Protein AF-A0A3S2A530-F1 (afdb_monomer_lite)

Foldseek 3Di:
DEQLVVVCCVVCVVVVVVVVLVVLVVVLVVLVVVLVVLLVVLVVVVVVPNDPPPDVSVCSNVVSVVVNVVSVVVSVPDDDSVVVSVVVCVVCVVVYDDDDPCVVVLLVVLQVCLVVVADDNVVVVSDSRRSSSLVRQLVVCQVVVEADEAEDQDDDPRQFDDDPNDTPWGDPSSQVVSCVSRVHGYGYDYPVVVCVVVVD

Sequence (200 aa):
MPHQAGAEFQADGRDADSTNRAAYQKLKDELLKKRNEVEGAIGAFSRFDPWPQGSSMDEIGKFFERLTLEVETAVKQLPEALSVFKDVTDIFDGKVGKQPVDIEQRRKEALRRFDAKIPPGYKDKGRPGDYLIWAEMKDKAKSAQLPVLFVTDDNKEDWWARHDGKTLGPRPELRHEFFEATGQLFYAYSPSRFLAFVSS

Secondary structure (DSSP, 8-state):
--HHHHHHHHHHHHHHHHHHHHHHHHHHHHHHHHHHHHHHHHHHHTTTSPPPTT-HHHHHHHHHHHHHHHHHHHHHHSPPHHHHHHHHHHHHTT-SPPPPTTHHHHHHHHHHHHHTTPSSSTTSTT-SHHHHHHHHHHHHHHHHT--EEEE-----TTTEEEETTEEEEE-HHHHHHHHHHHSS-EEEE-HHHHHHHH--

Radius of gyration: 24.03 Å; chains: 1; bounding box: 52×39×68 Å

pLDDT: mean 92.43, std 5.48, range [52.84, 98.56]

Structure (mmCIF, N/CA/C/O backbone):
data_AF-A0A3S2A530-F1
#
_entry.id   AF-A0A3S2A530-F1
#
loop_
_atom_site.group_PDB
_atom_site.id
_atom_site.type_symbol
_atom_site.label_atom_id
_atom_site.label_alt_id
_atom_site.label_comp_id
_atom_site.label_asym_id
_atom_site.label_entity_id
_atom_site.label_seq_id
_atom_site.pdbx_PDB_ins_code
_atom_site.Cartn_x
_atom_site.Cartn_y
_atom_site.Cartn_z
_atom_site.occupancy
_atom_site.B_iso_or_equiv
_atom_site.auth_seq_id
_atom_site.auth_comp_id
_atom_site.auth_asym_id
_atom_site.auth_atom_id
_atom_site.pdbx_PDB_model_num
ATOM 1 N N . MET A 1 1 ? -1.388 3.068 14.585 1.00 91.81 1 MET A N 1
ATOM 2 C CA . MET A 1 1 ? -1.427 2.011 13.555 1.00 91.81 1 MET A CA 1
ATOM 3 C C . MET A 1 1 ? -2.303 0.864 14.049 1.00 91.81 1 MET A C 1
ATOM 5 O O . MET A 1 1 ? -2.208 0.555 15.234 1.00 91.81 1 MET A O 1
ATOM 9 N N . PRO A 1 2 ? -3.166 0.271 13.206 1.00 96.25 2 PRO A N 1
ATOM 10 C CA . PRO A 1 2 ? -3.854 -0.987 13.515 1.00 96.25 2 PRO A CA 1
ATOM 11 C C . PRO A 1 2 ? -2.858 -2.083 13.939 1.00 96.25 2 PRO A C 1
ATOM 13 O O . PRO A 1 2 ? -1.750 -2.145 13.409 1.00 96.25 2 PRO A O 1
ATOM 16 N N . HIS A 1 3 ? -3.237 -2.930 14.894 1.00 96.19 3 HIS A N 1
ATOM 17 C CA . HIS A 1 3 ? -2.471 -4.111 15.286 1.00 96.19 3 HIS A CA 1
ATOM 18 C C . HIS A 1 3 ? -2.205 -5.027 14.088 1.00 96.19 3 HIS A C 1
ATOM 20 O O . HIS A 1 3 ? -1.060 -5.425 13.888 1.00 96.19 3 HIS A O 1
ATOM 26 N N . GLN A 1 4 ? -3.224 -5.326 13.270 1.00 96.12 4 GLN A N 1
ATOM 27 C CA . GLN A 1 4 ? -3.061 -6.202 12.102 1.00 96.12 4 GLN A CA 1
ATOM 28 C C . GLN A 1 4 ? -1.974 -5.694 11.140 1.00 96.12 4 GLN A C 1
ATOM 30 O O . GLN A 1 4 ? -1.117 -6.469 10.730 1.00 96.12 4 GLN A O 1
ATOM 35 N N . ALA A 1 5 ? -1.954 -4.389 10.849 1.00 94.31 5 ALA A N 1
ATOM 36 C CA . ALA A 1 5 ? -0.934 -3.789 9.987 1.00 94.31 5 ALA A CA 1
ATOM 37 C C . ALA A 1 5 ? 0.478 -3.901 10.594 1.00 94.31 5 ALA A C 1
ATOM 39 O O . ALA A 1 5 ? 1.445 -4.175 9.888 1.00 94.31 5 ALA A O 1
ATOM 40 N N . GLY A 1 6 ? 0.601 -3.733 11.916 1.00 94.38 6 GLY A N 1
ATOM 41 C CA . GLY A 1 6 ? 1.867 -3.950 12.619 1.00 94.38 6 GLY A CA 1
ATOM 42 C C . GLY A 1 6 ? 2.330 -5.408 12.573 1.00 94.38 6 GLY A C 1
ATOM 43 O O . GLY A 1 6 ? 3.515 -5.666 12.378 1.00 94.38 6 GLY A O 1
ATOM 44 N N . ALA A 1 7 ? 1.405 -6.359 12.713 1.00 93.38 7 ALA A N 1
ATOM 45 C CA . ALA A 1 7 ? 1.702 -7.786 12.634 1.00 93.38 7 ALA A CA 1
ATOM 46 C C . ALA A 1 7 ? 2.176 -8.200 11.231 1.00 93.38 7 ALA A C 1
ATOM 48 O O . ALA A 1 7 ? 3.172 -8.910 11.117 1.00 93.38 7 ALA A O 1
ATOM 49 N N . GLU A 1 8 ? 1.517 -7.714 10.175 1.00 92.44 8 GLU A N 1
ATOM 50 C CA . GLU A 1 8 ? 1.928 -7.944 8.782 1.00 92.44 8 GLU A CA 1
ATOM 51 C C . GLU A 1 8 ? 3.298 -7.327 8.489 1.00 92.44 8 GLU A C 1
ATOM 53 O O . GLU A 1 8 ? 4.159 -7.985 7.914 1.00 92.44 8 GLU A O 1
ATOM 58 N N . PHE A 1 9 ? 3.562 -6.106 8.965 1.00 92.12 9 PHE A N 1
ATOM 59 C CA . PHE A 1 9 ? 4.878 -5.480 8.814 1.00 92.12 9 PHE A CA 1
ATOM 60 C C . PHE A 1 9 ? 6.000 -6.301 9.472 1.00 92.12 9 PHE A C 1
ATOM 62 O O . PHE A 1 9 ? 7.074 -6.466 8.893 1.00 92.12 9 PHE A O 1
ATOM 69 N N . GLN A 1 10 ? 5.755 -6.842 10.669 1.00 90.50 10 GLN A N 1
ATOM 70 C CA . GLN A 1 10 ? 6.722 -7.679 11.387 1.00 90.50 10 GLN A CA 1
ATOM 71 C C . GLN A 1 10 ? 6.963 -9.029 10.698 1.00 90.50 10 GLN A C 1
ATOM 73 O O . GLN A 1 10 ? 8.096 -9.513 10.690 1.00 90.50 10 GLN A O 1
ATOM 78 N N . ALA A 1 11 ? 5.915 -9.631 10.130 1.00 89.94 11 ALA A N 1
ATOM 79 C CA . ALA A 1 11 ? 5.998 -10.921 9.453 1.00 89.94 11 ALA A CA 1
ATOM 80 C C . ALA A 1 11 ? 6.649 -10.809 8.066 1.00 89.94 11 ALA A C 1
ATOM 82 O O . ALA A 1 11 ? 7.583 -11.550 7.766 1.00 89.94 11 ALA A O 1
ATOM 83 N N . ASP A 1 12 ? 6.203 -9.843 7.261 1.00 87.00 12 ASP A N 1
ATOM 84 C CA . ASP A 1 12 ? 6.457 -9.819 5.818 1.00 87.00 12 ASP A CA 1
ATOM 85 C C . ASP A 1 12 ? 7.451 -8.720 5.398 1.00 87.00 12 ASP A C 1
ATOM 87 O O . ASP A 1 12 ? 7.932 -8.706 4.263 1.00 87.00 12 ASP A O 1
ATOM 91 N N . GLY A 1 13 ? 7.800 -7.787 6.293 1.00 78.75 13 GLY A N 1
ATOM 92 C CA . GLY A 1 13 ? 8.586 -6.595 5.947 1.00 78.75 13 GLY A CA 1
ATOM 93 C C . GLY A 1 13 ? 9.969 -6.894 5.355 1.00 78.75 13 GLY A C 1
ATOM 94 O O . GLY A 1 13 ? 10.434 -6.178 4.468 1.00 78.75 13 GLY A O 1
ATOM 95 N N . ARG A 1 14 ? 10.619 -7.981 5.792 1.00 77.44 14 ARG A N 1
ATOM 96 C CA . ARG A 1 14 ? 11.916 -8.417 5.239 1.00 77.44 14 ARG A CA 1
ATOM 97 C C . ARG A 1 14 ? 11.781 -9.044 3.852 1.00 77.44 14 ARG A C 1
ATOM 99 O O . ARG A 1 14 ? 12.605 -8.774 2.978 1.00 77.44 14 ARG A O 1
ATOM 106 N N . ASP A 1 15 ? 10.729 -9.826 3.637 1.00 82.56 15 ASP A N 1
ATOM 107 C CA . ASP A 1 15 ? 10.451 -10.441 2.339 1.00 82.56 15 ASP A CA 1
ATOM 108 C C . ASP A 1 15 ? 10.077 -9.382 1.296 1.00 82.56 15 ASP A C 1
ATOM 110 O O . ASP A 1 15 ? 10.460 -9.496 0.128 1.00 82.56 15 ASP A O 1
ATOM 114 N N . ALA A 1 16 ? 9.402 -8.309 1.719 1.00 80.50 16 ALA A N 1
ATOM 115 C CA . ALA A 1 16 ? 9.091 -7.164 0.872 1.00 80.50 16 ALA A CA 1
ATOM 116 C C . ALA A 1 16 ? 10.357 -6.435 0.379 1.00 80.50 16 ALA A C 1
ATOM 118 O O . ALA A 1 16 ? 10.470 -6.172 -0.818 1.00 80.50 16 ALA A O 1
ATOM 119 N N . ASP A 1 17 ? 11.337 -6.157 1.252 1.00 83.88 17 ASP A N 1
ATOM 120 C CA . ASP A 1 17 ? 12.612 -5.540 0.838 1.00 83.88 17 ASP A CA 1
ATOM 121 C C . ASP A 1 17 ? 13.380 -6.435 -0.146 1.00 83.88 17 ASP A C 1
ATOM 123 O O . ASP A 1 17 ? 13.781 -5.976 -1.219 1.00 83.88 17 ASP A O 1
ATOM 127 N N . SER A 1 18 ? 13.499 -7.728 0.167 1.00 84.50 18 SER A N 1
ATOM 128 C CA . SER A 1 18 ? 14.142 -8.708 -0.715 1.00 84.50 18 SER A CA 1
ATOM 129 C C . SER A 1 18 ? 13.468 -8.756 -2.092 1.00 84.50 18 SER A C 1
ATOM 131 O O . SER A 1 18 ? 14.133 -8.680 -3.130 1.00 84.50 18 SER A O 1
ATOM 133 N N . THR A 1 19 ? 12.132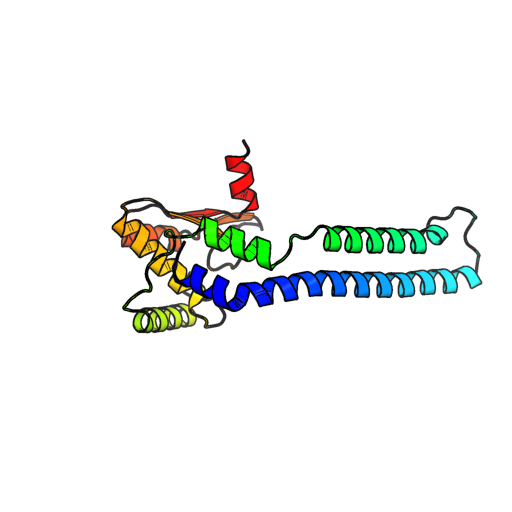 -8.785 -2.118 1.00 85.25 19 THR A N 1
ATOM 134 C CA . THR A 1 19 ? 11.339 -8.773 -3.355 1.00 85.25 19 THR A CA 1
ATOM 135 C C . THR A 1 19 ? 11.554 -7.488 -4.155 1.00 85.25 19 THR A C 1
ATOM 137 O O . THR A 1 19 ? 11.735 -7.548 -5.374 1.00 85.25 19 THR A O 1
ATOM 140 N N . ASN A 1 20 ? 11.590 -6.334 -3.486 1.00 84.31 20 ASN A N 1
ATOM 141 C CA . ASN A 1 20 ? 11.818 -5.039 -4.124 1.00 84.31 20 ASN A CA 1
ATOM 142 C C . ASN A 1 20 ? 13.215 -4.959 -4.750 1.00 84.31 20 ASN A C 1
ATOM 144 O O . ASN A 1 20 ? 13.352 -4.558 -5.906 1.00 84.31 20 ASN A O 1
ATOM 148 N N . ARG A 1 21 ? 14.259 -5.402 -4.040 1.00 87.12 21 ARG A N 1
ATOM 149 C CA . ARG A 1 21 ? 15.627 -5.457 -4.586 1.00 87.12 21 ARG A CA 1
ATOM 150 C C . ARG A 1 21 ? 15.734 -6.440 -5.750 1.00 87.12 21 ARG A C 1
ATOM 152 O O . ARG A 1 21 ? 16.351 -6.122 -6.767 1.00 87.12 21 ARG A O 1
ATOM 159 N N . ALA A 1 22 ? 15.068 -7.590 -5.662 1.00 90.00 22 ALA A N 1
ATOM 160 C CA . ALA A 1 22 ? 14.998 -8.547 -6.763 1.00 90.00 22 ALA A CA 1
ATOM 161 C C . ALA A 1 22 ? 14.288 -7.973 -8.005 1.00 90.00 22 ALA A C 1
ATOM 163 O O . ALA A 1 22 ? 14.627 -8.346 -9.128 1.00 90.00 22 ALA A O 1
ATOM 164 N N . ALA A 1 23 ? 13.332 -7.051 -7.843 1.00 92.38 23 ALA A N 1
ATOM 165 C CA . ALA A 1 23 ? 12.683 -6.378 -8.969 1.00 92.38 23 ALA A CA 1
ATOM 166 C C . ALA A 1 23 ? 13.657 -5.487 -9.760 1.00 92.38 23 ALA A C 1
ATOM 168 O O . ALA A 1 23 ? 13.620 -5.502 -10.990 1.00 92.38 23 ALA A O 1
ATOM 169 N N . TYR A 1 24 ? 14.577 -4.786 -9.086 1.00 92.19 24 TYR A N 1
ATOM 170 C CA . TYR A 1 24 ? 15.645 -4.038 -9.764 1.00 92.19 24 TYR A CA 1
ATOM 171 C C . TYR A 1 24 ? 16.589 -4.956 -10.541 1.00 92.19 24 TYR A C 1
ATOM 173 O O . TYR A 1 24 ? 16.959 -4.640 -11.672 1.00 92.19 24 TYR A O 1
ATOM 181 N N . GLN A 1 25 ? 16.937 -6.116 -9.974 1.00 90.06 25 GLN A N 1
ATOM 182 C CA . GLN A 1 25 ? 17.750 -7.098 -10.690 1.00 90.06 25 GLN A CA 1
ATOM 183 C C . GLN A 1 25 ? 17.031 -7.603 -11.949 1.00 90.06 25 GLN A C 1
ATOM 185 O O . GLN A 1 25 ? 17.621 -7.620 -13.024 1.00 90.06 25 GLN A O 1
ATOM 190 N N . LYS A 1 26 ? 15.732 -7.912 -11.853 1.00 94.88 26 LYS A N 1
ATOM 191 C CA . LYS A 1 26 ? 14.921 -8.300 -13.019 1.00 94.88 26 LYS A CA 1
ATOM 192 C C . LYS A 1 26 ? 14.856 -7.202 -14.079 1.00 94.88 26 LYS A C 1
ATOM 194 O O . LYS A 1 26 ? 14.933 -7.507 -15.265 1.00 94.88 26 LYS A O 1
ATOM 199 N N . LEU A 1 27 ? 14.724 -5.938 -13.671 1.00 95.75 27 LEU A N 1
ATOM 200 C CA . LEU A 1 27 ? 14.752 -4.806 -14.597 1.00 95.75 27 LEU A CA 1
ATOM 201 C C . LEU A 1 27 ? 16.089 -4.742 -15.342 1.00 95.75 27 LEU A C 1
ATOM 203 O O . LEU A 1 27 ? 16.100 -4.591 -16.561 1.00 95.75 27 LEU A O 1
ATOM 207 N N . LYS A 1 28 ? 17.207 -4.903 -14.629 1.00 93.38 28 LYS A N 1
ATOM 208 C CA . LYS A 1 28 ? 18.544 -4.941 -15.229 1.00 93.38 28 LYS A CA 1
ATOM 209 C C . LYS A 1 28 ? 18.681 -6.079 -16.244 1.00 93.38 28 LYS A C 1
ATOM 211 O O . LYS A 1 28 ? 19.165 -5.850 -17.352 1.00 93.38 28 LYS A O 1
ATOM 216 N N . ASP A 1 29 ? 18.225 -7.275 -15.888 1.00 94.00 29 ASP A N 1
ATOM 217 C CA . ASP A 1 29 ? 18.293 -8.445 -16.767 1.00 94.00 29 ASP A CA 1
ATOM 218 C C . ASP A 1 29 ? 17.444 -8.244 -18.036 1.00 94.00 29 ASP A C 1
ATOM 220 O O . ASP A 1 29 ? 17.892 -8.552 -19.143 1.00 94.00 29 ASP A O 1
ATOM 224 N N . GLU A 1 30 ? 16.247 -7.661 -17.904 1.00 96.94 30 GLU A N 1
ATOM 225 C CA . GLU A 1 30 ? 15.374 -7.360 -19.044 1.00 96.94 30 GLU A CA 1
ATOM 226 C C . GLU A 1 30 ? 15.961 -6.257 -19.939 1.00 96.94 30 GLU A C 1
ATOM 228 O O . GLU A 1 30 ? 15.936 -6.387 -21.162 1.00 96.94 30 GLU A O 1
ATOM 233 N N . LEU A 1 31 ? 16.556 -5.205 -19.362 1.00 96.25 31 LEU A N 1
ATOM 234 C CA . LEU A 1 31 ? 17.252 -4.163 -20.126 1.00 96.25 31 LEU A CA 1
ATOM 235 C C . LEU A 1 31 ? 18.419 -4.741 -20.932 1.00 96.25 31 LEU A C 1
ATOM 237 O O . LEU A 1 31 ? 18.569 -4.414 -22.110 1.00 96.25 31 LEU A O 1
ATOM 241 N N . LEU A 1 32 ? 19.212 -5.634 -20.334 1.00 93.94 32 LEU A N 1
ATOM 242 C CA . LEU A 1 32 ? 20.319 -6.298 -21.021 1.00 93.94 32 LEU A CA 1
ATOM 243 C C . LEU A 1 32 ? 19.822 -7.202 -22.155 1.00 93.94 32 LEU A C 1
ATOM 245 O O . LEU A 1 32 ? 20.377 -7.201 -23.253 1.00 93.94 32 LEU A O 1
ATOM 249 N N . LYS A 1 33 ? 18.747 -7.955 -21.914 1.00 96.62 33 LYS A N 1
ATOM 250 C CA . LYS A 1 33 ? 18.118 -8.778 -22.947 1.00 96.62 33 LYS A CA 1
ATOM 251 C C . LYS A 1 33 ? 17.635 -7.920 -24.118 1.00 96.62 33 LYS A C 1
ATOM 253 O O . LYS A 1 33 ? 17.936 -8.234 -25.269 1.00 96.62 33 LYS A O 1
ATOM 258 N N . LYS A 1 34 ? 16.940 -6.814 -23.831 1.00 96.69 34 LYS A N 1
ATOM 259 C CA . LYS A 1 34 ? 16.433 -5.886 -24.851 1.00 96.69 34 LYS A CA 1
ATOM 260 C C . LYS A 1 34 ? 17.553 -5.199 -25.619 1.00 96.69 34 LYS A C 1
ATOM 262 O O . LYS A 1 34 ? 17.438 -5.073 -26.834 1.00 96.69 34 LYS A O 1
ATOM 267 N N . ARG A 1 35 ? 18.655 -4.842 -24.955 1.00 95.25 35 ARG A N 1
ATOM 268 C CA . ARG A 1 35 ? 19.873 -4.362 -25.620 1.00 95.25 35 ARG A CA 1
ATOM 269 C C . ARG A 1 35 ? 20.338 -5.353 -26.684 1.00 95.25 35 ARG A C 1
ATOM 271 O O . ARG A 1 35 ? 20.469 -4.970 -27.840 1.00 95.25 35 ARG A O 1
ATOM 278 N N . ASN A 1 36 ? 20.536 -6.616 -26.306 1.00 94.56 36 ASN A N 1
ATOM 279 C CA . ASN A 1 36 ? 21.052 -7.643 -27.214 1.00 94.56 36 ASN A CA 1
ATOM 280 C C . ASN A 1 36 ? 20.107 -7.895 -28.401 1.00 94.56 36 ASN A C 1
ATOM 282 O O . ASN A 1 36 ? 20.563 -8.064 -29.530 1.00 94.56 36 ASN A O 1
ATOM 286 N N . GLU A 1 37 ? 18.790 -7.900 -28.161 1.00 95.75 37 GLU A N 1
ATOM 287 C CA . GLU A 1 37 ? 17.778 -8.026 -29.220 1.00 95.75 37 GLU A CA 1
ATOM 288 C C . GLU A 1 37 ? 17.860 -6.860 -30.222 1.00 95.75 37 GLU A C 1
ATOM 290 O O . GLU A 1 37 ? 17.843 -7.079 -31.436 1.00 95.75 37 GLU A O 1
ATOM 295 N N . VAL A 1 38 ? 17.990 -5.626 -29.726 1.00 94.19 38 VAL A N 1
ATOM 296 C CA . VAL A 1 38 ? 18.048 -4.415 -30.556 1.00 94.19 38 VAL A CA 1
ATOM 297 C C . VAL A 1 38 ? 19.376 -4.305 -31.309 1.00 94.19 38 VAL A C 1
ATOM 299 O O . VAL A 1 38 ? 19.368 -4.072 -32.517 1.00 94.19 38 VAL A O 1
ATOM 302 N N . GLU A 1 39 ? 20.511 -4.523 -30.641 1.00 91.75 39 GLU A N 1
ATOM 303 C CA . GLU A 1 39 ? 21.838 -4.536 -31.276 1.00 91.75 39 GLU A CA 1
ATOM 304 C C . GLU A 1 39 ? 21.923 -5.629 -32.353 1.00 91.75 39 GLU A C 1
ATOM 306 O O . GLU A 1 39 ? 22.444 -5.390 -33.444 1.00 91.75 39 GLU A O 1
ATOM 311 N N . GLY A 1 40 ? 21.345 -6.807 -32.093 1.00 92.25 40 GLY A N 1
ATOM 312 C CA . GLY A 1 40 ? 21.254 -7.889 -33.071 1.00 92.25 40 GLY A CA 1
ATOM 313 C C . GLY A 1 40 ? 20.439 -7.506 -34.310 1.00 92.25 40 GLY A C 1
ATOM 314 O O . GLY A 1 40 ? 20.873 -7.770 -35.433 1.00 92.25 40 GLY A O 1
ATOM 315 N N . ALA A 1 41 ? 19.291 -6.847 -34.128 1.00 91.38 41 ALA A N 1
ATOM 316 C CA . ALA A 1 41 ? 18.454 -6.378 -35.234 1.00 91.38 41 ALA A CA 1
ATOM 317 C C . ALA A 1 41 ? 19.161 -5.309 -36.086 1.00 91.38 41 ALA A C 1
ATOM 319 O O . ALA A 1 41 ? 19.153 -5.389 -37.316 1.00 91.38 41 ALA A O 1
ATOM 320 N N . ILE A 1 42 ? 19.825 -4.350 -35.436 1.00 89.81 42 ILE A N 1
ATOM 321 C CA . ILE A 1 42 ? 20.612 -3.305 -36.105 1.00 89.81 42 ILE A CA 1
ATOM 322 C C . ILE A 1 42 ? 21.760 -3.934 -36.892 1.00 89.81 42 ILE A C 1
ATOM 324 O O . ILE A 1 42 ? 21.905 -3.658 -38.080 1.00 89.81 42 ILE A O 1
ATOM 328 N N . GLY A 1 43 ? 22.529 -4.832 -36.270 1.00 87.44 43 GLY A N 1
ATOM 329 C CA . GLY A 1 43 ? 23.649 -5.513 -36.916 1.00 87.44 43 GLY A CA 1
ATOM 330 C C . GLY A 1 43 ? 23.229 -6.404 -38.089 1.00 87.44 43 GLY A C 1
ATOM 331 O O . GLY A 1 43 ? 23.973 -6.526 -39.062 1.00 87.44 43 GLY A O 1
ATOM 332 N N . ALA A 1 44 ? 22.038 -7.007 -38.039 1.00 88.44 44 ALA A N 1
ATOM 333 C CA . ALA A 1 44 ? 21.481 -7.755 -39.164 1.00 88.44 44 ALA A CA 1
ATOM 334 C C . ALA A 1 44 ? 21.144 -6.839 -40.352 1.00 88.44 44 ALA A C 1
ATOM 336 O O . ALA A 1 44 ? 21.419 -7.214 -41.491 1.00 88.44 44 ALA A O 1
ATOM 337 N N . PHE A 1 45 ? 20.599 -5.644 -40.096 1.00 85.19 45 PHE A N 1
ATOM 338 C CA . PHE A 1 45 ? 20.263 -4.680 -41.146 1.00 85.19 45 PHE A CA 1
ATOM 339 C C . PHE A 1 45 ? 21.498 -3.997 -41.748 1.00 85.19 45 PHE A C 1
ATOM 341 O O . PHE A 1 45 ? 21.570 -3.840 -42.965 1.00 85.19 45 PHE A O 1
ATOM 348 N N . SER A 1 46 ? 22.516 -3.698 -40.933 1.00 80.69 46 SER A N 1
ATOM 349 C CA . SER A 1 46 ? 23.786 -3.104 -41.389 1.00 80.69 46 SER A CA 1
ATOM 350 C C . SER A 1 46 ? 24.535 -3.951 -42.427 1.00 80.69 46 SER A C 1
ATOM 352 O O . SER A 1 46 ? 25.485 -3.477 -43.043 1.00 80.69 46 SER A O 1
ATOM 354 N N . ARG A 1 47 ? 24.133 -5.215 -42.629 1.00 81.50 47 ARG A N 1
ATOM 355 C CA . ARG A 1 47 ? 24.639 -6.084 -43.705 1.00 81.50 47 ARG A CA 1
ATOM 356 C C . ARG A 1 47 ? 24.169 -5.652 -45.094 1.00 81.50 47 ARG A C 1
ATOM 358 O O . ARG A 1 47 ? 24.822 -6.007 -46.070 1.00 81.50 47 ARG A O 1
ATOM 365 N N . PHE A 1 48 ? 23.035 -4.960 -45.181 1.00 83.69 48 PHE A N 1
ATOM 366 C CA . PHE A 1 48 ? 22.477 -4.463 -46.437 1.00 83.69 48 PHE A CA 1
ATOM 367 C C . PHE A 1 48 ? 23.001 -3.063 -46.756 1.00 83.69 48 PHE A C 1
ATOM 369 O O . PHE A 1 48 ? 23.419 -2.824 -47.885 1.00 83.69 48 PHE A O 1
ATOM 376 N N . ASP A 1 49 ? 23.009 -2.173 -45.761 1.00 82.56 49 ASP A N 1
ATOM 377 C CA . ASP A 1 49 ? 23.536 -0.811 -45.869 1.00 82.56 49 ASP A CA 1
ATOM 378 C C . ASP A 1 49 ? 24.037 -0.348 -44.485 1.00 82.56 49 ASP A C 1
ATOM 380 O O . ASP A 1 49 ? 23.258 -0.389 -43.523 1.00 82.56 49 ASP A O 1
ATOM 384 N N . PRO A 1 50 ? 25.323 0.017 -44.317 1.00 84.25 50 PRO A N 1
ATOM 385 C CA . PRO A 1 50 ? 25.838 0.478 -43.033 1.00 84.25 50 PRO A CA 1
ATOM 386 C C . PRO A 1 50 ? 25.222 1.820 -42.626 1.00 84.25 50 PRO A C 1
ATOM 388 O O . PRO A 1 50 ? 24.974 2.700 -43.449 1.00 84.25 50 PRO A O 1
ATOM 391 N N . TRP A 1 51 ? 25.033 2.013 -41.322 1.00 86.31 51 TRP A N 1
ATOM 392 C CA . TRP A 1 51 ? 24.545 3.288 -40.808 1.00 86.31 51 TRP A CA 1
ATOM 393 C C . TRP A 1 51 ? 25.578 4.409 -41.013 1.00 86.31 51 TRP A C 1
ATOM 395 O O . TRP A 1 51 ? 26.782 4.169 -40.887 1.00 86.31 51 TRP A O 1
ATOM 405 N N . PRO A 1 52 ? 25.131 5.648 -41.294 1.00 87.56 52 PRO A N 1
ATOM 406 C CA . PRO A 1 52 ? 26.022 6.798 -41.352 1.00 87.56 52 PRO A CA 1
ATOM 407 C C . PRO A 1 52 ? 26.742 7.014 -40.020 1.00 87.56 52 PRO A C 1
ATOM 409 O O . PRO A 1 52 ? 26.156 6.824 -38.953 1.00 87.56 52 PRO A O 1
ATOM 412 N N . GLN A 1 53 ? 27.982 7.498 -40.081 1.00 83.94 53 GLN A N 1
ATOM 413 C CA . GLN A 1 53 ? 28.741 7.859 -38.887 1.00 83.94 53 GLN A CA 1
ATOM 414 C C . GLN A 1 53 ? 27.963 8.871 -38.027 1.00 83.94 53 GLN A C 1
ATOM 416 O O . GLN A 1 53 ? 27.528 9.912 -38.522 1.00 83.94 53 GLN A O 1
ATOM 421 N N . GLY A 1 54 ? 27.821 8.579 -36.731 1.00 83.94 54 GLY A N 1
ATOM 422 C CA . GLY A 1 54 ? 27.080 9.427 -35.789 1.00 83.94 54 GLY A CA 1
ATOM 423 C C . GLY A 1 54 ? 25.573 9.156 -35.756 1.00 83.94 54 GLY A C 1
ATOM 424 O O . GLY A 1 54 ? 24.825 9.926 -35.153 1.00 83.94 54 GLY A O 1
ATOM 425 N N . SER A 1 55 ? 25.117 8.072 -36.388 1.00 89.19 55 SER A N 1
ATOM 426 C CA . SER A 1 55 ? 23.737 7.606 -36.287 1.00 89.19 55 SER A CA 1
ATOM 427 C C . SER A 1 55 ? 23.370 7.259 -34.844 1.00 89.19 55 SER A C 1
ATOM 429 O O . SER A 1 55 ? 24.151 6.660 -34.106 1.00 89.19 55 SER A O 1
ATOM 431 N N . SER A 1 56 ? 22.123 7.534 -34.451 1.00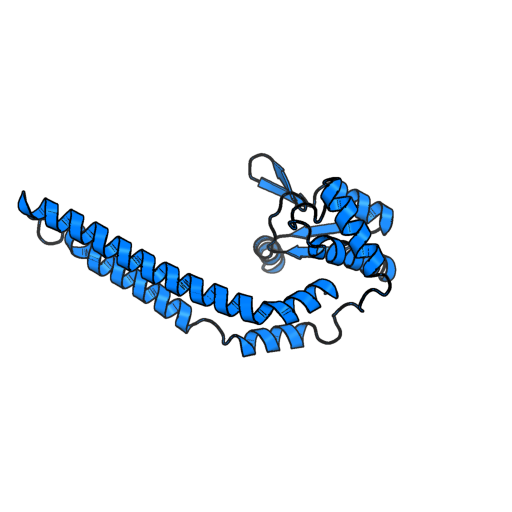 89.31 56 SER A N 1
ATOM 432 C CA . SER A 1 56 ? 21.585 7.061 -33.168 1.00 89.31 56 SER A CA 1
ATOM 433 C C . SER A 1 56 ? 21.581 5.531 -33.052 1.00 89.31 56 SER A C 1
ATOM 435 O O . SER A 1 56 ? 21.549 5.011 -31.939 1.00 89.31 56 SER A O 1
ATOM 437 N N . MET A 1 57 ? 21.652 4.814 -34.181 1.00 89.00 57 MET A N 1
ATOM 438 C CA . MET A 1 57 ? 21.795 3.355 -34.203 1.00 89.00 57 MET A CA 1
ATOM 439 C C . MET A 1 57 ? 23.124 2.893 -33.591 1.00 89.00 57 MET A C 1
ATOM 441 O O . MET A 1 57 ? 23.148 1.857 -32.933 1.00 89.00 57 MET A O 1
ATOM 445 N N . ASP A 1 58 ? 24.194 3.685 -33.713 1.00 84.25 58 ASP A N 1
ATOM 446 C CA . ASP A 1 58 ? 25.502 3.385 -33.106 1.00 84.25 58 ASP A CA 1
ATOM 447 C C . ASP A 1 58 ? 25.529 3.715 -31.603 1.00 84.25 58 ASP A C 1
ATOM 449 O O . ASP A 1 58 ? 26.338 3.191 -30.836 1.00 84.25 58 ASP A O 1
ATOM 453 N N . GLU A 1 59 ? 24.619 4.583 -31.158 1.00 90.06 59 GLU A N 1
ATOM 454 C CA . GLU A 1 59 ? 24.527 5.049 -29.773 1.00 90.06 59 GLU A CA 1
ATOM 455 C C . GLU A 1 59 ? 23.591 4.197 -28.909 1.00 90.06 59 GLU A C 1
ATOM 457 O O . GLU A 1 59 ? 23.552 4.372 -27.688 1.00 90.06 59 GLU A O 1
ATOM 462 N N . ILE A 1 60 ? 22.846 3.260 -29.505 1.00 91.38 60 ILE A N 1
ATOM 463 C CA . ILE A 1 60 ? 21.831 2.492 -28.780 1.00 91.38 60 ILE A CA 1
ATOM 464 C C . ILE A 1 60 ? 22.444 1.620 -27.682 1.00 91.38 60 ILE A C 1
ATOM 466 O O . ILE A 1 60 ? 21.922 1.587 -26.569 1.00 91.38 60 ILE A O 1
ATOM 470 N N . GLY A 1 61 ? 23.594 0.992 -27.946 1.00 89.62 61 GLY A N 1
ATOM 471 C CA . GLY A 1 61 ? 24.305 0.186 -26.953 1.00 89.62 61 GLY A CA 1
ATOM 472 C C . GLY A 1 61 ? 24.704 1.027 -25.743 1.00 89.62 61 GLY A C 1
ATOM 473 O O . GLY A 1 61 ? 24.393 0.680 -24.603 1.00 89.62 61 GLY A O 1
ATOM 474 N N . LYS A 1 62 ? 25.274 2.211 -25.999 1.00 91.81 62 LYS A N 1
ATOM 475 C CA . LYS A 1 62 ? 25.634 3.185 -24.958 1.00 91.81 62 LYS A CA 1
ATOM 476 C C . LYS A 1 62 ? 24.407 3.713 -24.212 1.00 91.81 62 LYS A C 1
ATOM 478 O O . LYS A 1 62 ? 24.493 4.002 -23.022 1.00 91.81 62 LYS A O 1
ATOM 483 N N . PHE A 1 63 ? 23.265 3.869 -24.882 1.00 95.31 63 PHE A N 1
ATOM 484 C CA . PHE A 1 63 ? 22.012 4.246 -24.226 1.00 95.31 63 PHE A CA 1
ATOM 485 C C . PHE A 1 63 ? 21.561 3.178 -23.222 1.00 95.31 63 PHE A C 1
ATOM 487 O O . PHE A 1 63 ? 21.316 3.513 -22.065 1.00 95.31 63 PHE A O 1
ATOM 494 N N . PHE A 1 64 ? 21.542 1.900 -23.611 1.00 95.88 64 PHE A N 1
ATOM 495 C CA . PHE A 1 64 ? 21.225 0.800 -22.692 1.00 95.88 64 PHE A CA 1
ATOM 496 C C . PHE A 1 64 ? 22.236 0.668 -21.542 1.00 95.88 64 PHE A C 1
ATOM 498 O O . PHE A 1 64 ? 21.851 0.348 -20.415 1.00 95.88 64 PHE A O 1
ATOM 505 N N . GLU A 1 65 ? 23.517 0.950 -21.791 1.00 93.25 65 GLU A N 1
ATOM 506 C CA . GLU A 1 65 ? 24.542 1.008 -20.740 1.00 93.25 65 GLU A CA 1
ATOM 507 C C . GLU A 1 65 ? 24.251 2.108 -19.718 1.00 93.25 65 GLU A C 1
ATOM 509 O O . GLU A 1 65 ? 24.317 1.848 -18.517 1.00 93.25 65 GLU A O 1
ATOM 514 N N . ARG A 1 66 ? 23.857 3.307 -20.170 1.00 96.38 66 ARG A N 1
ATOM 515 C CA . ARG A 1 66 ? 23.448 4.394 -19.267 1.00 96.38 66 ARG A CA 1
ATOM 516 C C . ARG A 1 66 ? 22.233 4.008 -18.428 1.00 96.38 66 ARG A C 1
ATOM 518 O O . ARG A 1 66 ? 22.288 4.169 -17.215 1.00 96.38 66 ARG A O 1
ATOM 525 N N . LEU A 1 67 ? 21.198 3.421 -19.035 1.00 96.25 67 LEU A N 1
ATOM 526 C CA . LEU A 1 67 ? 20.025 2.933 -18.294 1.00 96.25 67 LEU A CA 1
ATOM 527 C C . LEU A 1 67 ? 20.414 1.897 -17.231 1.00 96.25 67 LEU A C 1
ATOM 529 O O . LEU A 1 67 ? 19.936 1.941 -16.100 1.00 96.25 67 LEU A O 1
ATOM 533 N N . THR A 1 68 ? 21.315 0.976 -17.576 1.00 94.12 68 THR A N 1
ATOM 534 C CA . THR A 1 68 ? 21.811 -0.039 -16.637 1.00 94.12 68 THR A CA 1
ATOM 535 C C . THR A 1 68 ? 22.564 0.604 -15.470 1.00 94.12 68 THR A C 1
ATOM 537 O O . THR A 1 68 ? 22.348 0.230 -14.318 1.00 94.12 68 THR A O 1
ATOM 540 N N . LEU A 1 69 ? 23.410 1.600 -15.749 1.00 94.56 69 LEU A N 1
ATOM 541 C CA . LEU A 1 69 ? 24.159 2.333 -14.729 1.00 94.56 69 LEU A CA 1
ATOM 542 C C . LEU A 1 69 ? 23.242 3.153 -13.808 1.00 94.56 69 LEU A C 1
ATOM 544 O O . LEU A 1 69 ? 23.486 3.219 -12.602 1.00 94.56 69 LEU A O 1
ATOM 548 N N . GLU A 1 70 ? 22.185 3.757 -14.350 1.00 95.38 70 GLU A N 1
ATOM 549 C CA . GLU A 1 70 ? 21.164 4.466 -13.570 1.00 95.38 70 GLU A CA 1
ATOM 550 C C . GLU A 1 70 ? 20.459 3.519 -12.591 1.00 95.38 70 GLU A C 1
ATOM 552 O O . GLU A 1 70 ? 20.348 3.834 -11.405 1.00 95.38 70 GLU A O 1
ATOM 557 N N . VAL A 1 71 ? 20.072 2.323 -13.050 1.00 94.31 71 VAL A N 1
ATOM 558 C CA . VAL A 1 71 ? 19.478 1.284 -12.193 1.00 94.31 71 VAL A CA 1
ATOM 559 C C . VAL A 1 71 ? 20.448 0.857 -11.088 1.00 94.31 71 VAL A C 1
ATOM 561 O O . VAL A 1 71 ? 20.065 0.803 -9.920 1.00 94.31 71 VAL A O 1
ATOM 564 N N . GLU A 1 72 ? 21.716 0.596 -11.413 1.00 92.19 72 GLU A N 1
ATOM 565 C CA . GLU A 1 72 ? 22.729 0.235 -10.410 1.00 92.19 72 GLU A CA 1
ATOM 566 C C . GLU A 1 72 ? 22.965 1.341 -9.380 1.00 92.19 72 GLU A C 1
ATOM 568 O O . GLU A 1 72 ? 23.146 1.066 -8.192 1.00 92.19 72 GLU A O 1
ATOM 573 N N . THR A 1 73 ? 22.967 2.594 -9.830 1.00 94.06 73 THR A N 1
ATOM 574 C CA . THR A 1 73 ? 23.149 3.760 -8.964 1.00 94.06 73 THR A CA 1
ATOM 575 C C . THR A 1 73 ? 21.969 3.904 -8.012 1.00 94.06 73 THR A C 1
ATOM 577 O O . THR A 1 73 ? 22.182 4.074 -6.812 1.00 94.06 73 THR A O 1
ATOM 580 N N . ALA A 1 74 ? 20.740 3.748 -8.511 1.00 91.88 74 ALA A N 1
ATOM 581 C CA . ALA A 1 74 ? 19.535 3.766 -7.690 1.00 91.88 74 ALA A CA 1
ATOM 582 C C . ALA A 1 74 ? 19.557 2.662 -6.621 1.00 91.88 74 ALA A C 1
ATOM 584 O O . ALA A 1 74 ? 19.296 2.938 -5.454 1.00 91.88 74 ALA A O 1
ATOM 585 N N . VAL A 1 75 ? 19.951 1.432 -6.982 1.00 89.44 75 VAL A N 1
ATOM 586 C CA . VAL A 1 75 ? 20.060 0.312 -6.027 1.00 89.44 75 VAL A CA 1
ATOM 587 C C . VAL A 1 75 ? 21.089 0.596 -4.931 1.00 89.44 75 VAL A C 1
ATOM 589 O O . VAL A 1 75 ? 20.823 0.313 -3.765 1.00 89.44 75 VAL A O 1
ATOM 592 N N . LYS A 1 76 ? 22.243 1.182 -5.277 1.00 90.19 76 LYS A N 1
ATOM 593 C CA . LYS A 1 76 ? 23.284 1.562 -4.302 1.00 90.19 76 LYS A CA 1
ATOM 594 C C . LYS A 1 76 ? 22.840 2.669 -3.344 1.00 90.19 76 LYS A C 1
ATOM 596 O O . LYS A 1 76 ? 23.401 2.781 -2.261 1.00 90.19 76 LYS A O 1
ATOM 601 N N . GLN A 1 77 ? 21.878 3.495 -3.750 1.00 91.12 77 GLN A N 1
ATOM 602 C CA . GLN A 1 77 ? 21.325 4.579 -2.936 1.00 91.12 77 GLN A CA 1
ATOM 603 C C . GLN A 1 77 ? 20.145 4.138 -2.063 1.00 91.12 77 GLN A C 1
ATOM 605 O O . GLN A 1 77 ? 19.678 4.926 -1.240 1.00 91.12 77 GLN A O 1
ATOM 610 N N . LEU A 1 78 ? 19.647 2.905 -2.224 1.00 88.19 78 LEU A N 1
ATOM 611 C CA . LEU A 1 78 ? 18.585 2.393 -1.366 1.00 88.19 78 LEU A CA 1
ATOM 612 C C . LEU A 1 78 ? 19.070 2.325 0.088 1.00 88.19 78 LEU A C 1
ATOM 614 O O . LEU A 1 78 ? 20.182 1.858 0.337 1.00 88.19 78 LEU A O 1
ATOM 618 N N . PRO A 1 79 ? 18.234 2.727 1.057 1.00 89.12 79 PRO A N 1
ATOM 619 C CA . PRO A 1 79 ? 18.577 2.590 2.462 1.00 89.12 79 PRO A CA 1
ATOM 620 C C . PRO A 1 79 ? 18.737 1.114 2.843 1.00 89.12 79 PRO A C 1
ATOM 622 O O . PRO A 1 79 ? 18.137 0.219 2.236 1.00 89.12 79 PRO A O 1
ATOM 625 N N . GLU A 1 80 ? 19.532 0.859 3.879 1.00 87.69 80 GLU A N 1
ATOM 626 C CA . GLU A 1 80 ? 19.686 -0.477 4.451 1.00 87.69 80 GLU A CA 1
ATOM 627 C C . GLU A 1 80 ? 18.356 -0.961 5.037 1.00 87.69 80 GLU A C 1
ATOM 629 O O . GLU A 1 80 ? 17.733 -0.270 5.848 1.00 87.69 80 GLU A O 1
ATOM 634 N N . ALA A 1 81 ? 17.939 -2.172 4.662 1.00 86.19 81 ALA A N 1
ATOM 635 C CA . ALA A 1 81 ? 16.639 -2.730 5.039 1.00 86.19 81 ALA A CA 1
ATOM 636 C C . ALA A 1 81 ? 16.423 -2.740 6.560 1.00 86.19 81 ALA A C 1
ATOM 638 O O . ALA A 1 81 ? 15.352 -2.389 7.053 1.00 86.19 81 ALA A O 1
ATOM 639 N N . LEU A 1 82 ? 17.470 -3.095 7.313 1.00 86.75 82 LEU A N 1
ATOM 640 C CA . LEU A 1 82 ? 17.428 -3.123 8.773 1.00 86.75 82 LEU A CA 1
ATOM 641 C C . LEU A 1 82 ? 17.278 -1.720 9.379 1.00 86.75 82 LEU A C 1
ATOM 643 O O . LEU A 1 82 ? 16.594 -1.574 10.389 1.00 86.75 82 LEU A O 1
ATOM 647 N N . SER A 1 83 ? 17.878 -0.698 8.757 1.00 90.25 83 SER A N 1
ATOM 648 C CA . SER A 1 83 ? 17.723 0.696 9.189 1.00 90.25 83 SER A CA 1
ATOM 649 C C . SER A 1 83 ? 16.282 1.148 9.003 1.00 90.25 83 SER A C 1
ATOM 651 O O . SER A 1 83 ? 15.663 1.586 9.964 1.00 90.25 83 SER A O 1
ATOM 653 N N . VAL A 1 84 ? 15.712 0.943 7.810 1.00 90.00 84 VAL A N 1
ATOM 654 C CA . VAL A 1 84 ? 14.309 1.293 7.529 1.00 90.00 84 VAL A CA 1
ATOM 655 C C . VAL A 1 84 ? 13.370 0.573 8.490 1.00 90.00 84 VAL A C 1
ATOM 657 O O . VAL A 1 84 ? 12.463 1.181 9.052 1.00 90.00 84 VAL A O 1
ATOM 660 N N . PHE A 1 85 ? 13.598 -0.722 8.713 1.00 90.69 85 PHE A N 1
ATOM 661 C CA . PHE A 1 85 ? 12.793 -1.511 9.636 1.00 90.69 85 PHE A CA 1
ATOM 662 C C . PHE A 1 85 ? 12.833 -0.949 11.062 1.00 90.69 85 PHE A C 1
ATOM 664 O O . PHE A 1 85 ? 11.790 -0.826 11.712 1.00 90.69 85 PHE A O 1
ATOM 671 N N . LYS A 1 86 ? 14.027 -0.583 11.541 1.00 92.06 86 LYS A N 1
ATOM 672 C CA . LYS A 1 86 ? 14.214 0.037 12.852 1.00 92.06 86 LYS A CA 1
ATOM 673 C C . LYS A 1 86 ? 13.508 1.391 12.926 1.00 92.06 86 LYS A C 1
ATOM 675 O O . LYS A 1 86 ? 12.737 1.601 13.854 1.00 92.06 86 LYS A O 1
ATOM 680 N N . ASP A 1 87 ? 13.706 2.259 11.939 1.00 94.12 87 ASP A N 1
ATOM 681 C CA . ASP A 1 87 ? 13.113 3.599 11.915 1.00 94.12 87 ASP A CA 1
ATOM 682 C C . ASP A 1 87 ? 11.580 3.534 11.948 1.00 94.12 87 ASP A C 1
ATOM 684 O O . ASP A 1 87 ? 10.936 4.241 12.723 1.00 94.12 87 ASP A O 1
ATOM 688 N N . VAL A 1 88 ? 10.976 2.633 11.165 1.00 92.25 88 VAL A N 1
ATOM 689 C CA . VAL A 1 88 ? 9.522 2.414 11.183 1.00 92.25 88 VAL A CA 1
ATOM 690 C C . VAL A 1 88 ? 9.061 1.876 12.540 1.00 92.25 88 VAL A C 1
ATOM 692 O O . VAL A 1 88 ? 8.053 2.345 13.072 1.00 92.25 88 VAL A O 1
ATOM 695 N N . THR A 1 89 ? 9.795 0.924 13.119 1.00 92.94 89 THR A N 1
ATOM 696 C CA . THR A 1 89 ? 9.471 0.365 14.441 1.00 92.94 89 THR A CA 1
ATOM 697 C C . THR A 1 89 ? 9.502 1.451 15.518 1.00 92.94 89 THR A C 1
ATOM 699 O O . THR A 1 89 ? 8.551 1.566 16.288 1.00 92.94 89 THR A O 1
ATOM 702 N N . ASP A 1 90 ? 10.525 2.307 15.512 1.00 94.94 90 ASP A N 1
ATOM 703 C CA . ASP A 1 90 ? 10.681 3.413 16.460 1.00 94.94 90 ASP A CA 1
ATOM 704 C C . ASP A 1 90 ? 9.572 4.470 16.292 1.00 94.94 90 ASP A C 1
ATOM 706 O O . ASP A 1 90 ? 9.009 4.956 17.275 1.00 94.94 90 ASP A O 1
ATOM 710 N N . ILE A 1 91 ? 9.187 4.804 15.052 1.00 95.38 91 ILE A N 1
ATOM 711 C CA . ILE A 1 91 ? 8.088 5.748 14.773 1.00 95.38 91 ILE A CA 1
ATOM 712 C C . ILE A 1 91 ? 6.771 5.270 15.398 1.00 95.38 91 ILE A C 1
ATOM 714 O O . ILE A 1 91 ? 5.991 6.097 15.899 1.00 95.38 91 ILE A O 1
ATOM 718 N N . PHE A 1 92 ? 6.519 3.959 15.359 1.00 95.00 92 PHE A N 1
ATOM 719 C CA . PHE A 1 92 ? 5.282 3.344 15.833 1.00 95.00 92 PHE A CA 1
ATOM 720 C C . PHE A 1 92 ? 5.352 2.768 17.250 1.00 95.00 92 PHE A C 1
ATOM 722 O O . PHE A 1 92 ? 4.334 2.242 17.715 1.00 95.00 92 PHE A O 1
ATOM 729 N N . ASP A 1 93 ? 6.467 2.925 17.963 1.00 94.06 93 ASP A N 1
ATOM 730 C CA . ASP A 1 93 ? 6.579 2.472 19.348 1.00 94.06 93 ASP A CA 1
ATOM 731 C C . ASP A 1 93 ? 5.498 3.116 20.234 1.00 94.06 93 ASP A C 1
ATOM 733 O O . ASP A 1 93 ? 5.207 4.314 20.149 1.00 94.06 93 ASP A O 1
ATOM 737 N N . GLY A 1 94 ? 4.800 2.284 21.011 1.00 93.88 94 GLY A N 1
ATOM 738 C CA . GLY A 1 94 ? 3.625 2.677 21.800 1.00 93.88 94 GLY A CA 1
ATOM 739 C C . GLY A 1 94 ? 2.402 3.170 21.000 1.00 93.88 94 GLY A C 1
ATOM 740 O O . GLY A 1 94 ? 1.386 3.526 21.599 1.00 93.88 94 GLY A O 1
ATOM 741 N N . LYS A 1 95 ? 2.451 3.190 19.659 1.00 94.94 95 LYS A N 1
ATOM 742 C CA . LYS A 1 95 ? 1.386 3.701 18.766 1.00 94.94 95 LYS A CA 1
ATOM 743 C C . LYS A 1 95 ? 0.694 2.601 17.953 1.00 94.94 95 LYS A C 1
ATOM 745 O O . LYS A 1 95 ? -0.068 2.902 17.022 1.00 94.94 95 LYS A O 1
ATOM 750 N N . VAL A 1 96 ? 0.935 1.337 18.291 1.00 95.19 96 VAL A N 1
ATOM 751 C CA . VAL A 1 96 ? 0.248 0.171 17.718 1.00 95.19 96 VAL A CA 1
ATOM 752 C C . VAL A 1 96 ? -0.990 -0.167 18.551 1.00 95.19 96 VAL A C 1
ATOM 754 O O . VAL A 1 96 ? -0.978 -0.077 19.778 1.00 95.19 96 VAL A O 1
ATOM 757 N N . GLY A 1 97 ? -2.087 -0.520 17.880 1.00 92.44 97 GLY A N 1
ATOM 758 C CA . GLY A 1 97 ? -3.294 -1.017 18.535 1.00 92.44 97 GLY A CA 1
ATOM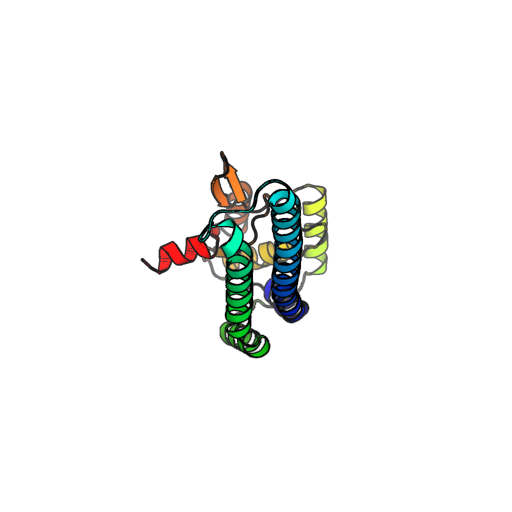 759 C C . GLY A 1 97 ? -3.023 -2.289 19.343 1.00 92.44 97 GLY A C 1
ATOM 760 O O . GLY A 1 97 ? -2.105 -3.050 19.047 1.00 92.44 97 GLY A O 1
ATOM 761 N N . LYS A 1 98 ? -3.843 -2.536 20.368 1.00 93.31 98 LYS A N 1
ATOM 762 C CA . LYS A 1 98 ? -3.823 -3.822 21.076 1.00 93.31 98 LYS A CA 1
ATOM 763 C C . LYS A 1 98 ? -4.387 -4.910 20.168 1.00 93.31 98 LYS A C 1
ATOM 765 O O . LYS A 1 98 ? -5.298 -4.637 19.388 1.00 93.31 98 LYS A O 1
ATOM 770 N N . GLN A 1 99 ? -3.889 -6.133 20.321 1.00 92.56 99 GLN A N 1
ATOM 771 C CA . GLN A 1 99 ? -4.460 -7.288 19.639 1.00 92.56 99 GLN A CA 1
ATOM 772 C C . GLN A 1 99 ? -5.955 -7.422 19.981 1.00 92.56 99 GLN A C 1
ATOM 774 O O . GLN A 1 99 ? -6.307 -7.381 21.167 1.00 92.56 99 GLN A O 1
ATOM 779 N N . PRO A 1 100 ? -6.838 -7.594 18.982 1.00 91.25 100 PRO A N 1
ATOM 780 C CA . PRO A 1 100 ? -8.247 -7.849 19.237 1.00 91.25 100 PRO A CA 1
ATOM 781 C C . PRO A 1 100 ? -8.458 -9.169 19.982 1.00 91.25 100 PRO A C 1
ATOM 783 O O . PRO A 1 100 ? -7.928 -10.208 19.588 1.00 91.25 100 PRO A O 1
ATOM 786 N N . VAL A 1 101 ? -9.276 -9.142 21.036 1.00 92.88 101 VAL A N 1
ATOM 787 C CA . VAL A 1 101 ? -9.633 -10.343 21.816 1.00 92.88 101 VAL A CA 1
ATOM 788 C C . VAL A 1 101 ? -10.571 -11.289 21.057 1.00 92.88 101 VAL A C 1
ATOM 790 O O . VAL A 1 101 ? -10.652 -12.473 21.361 1.00 92.88 101 VAL A O 1
ATOM 793 N N . ASP A 1 102 ? -11.267 -10.772 20.048 1.00 95.00 102 ASP A N 1
ATOM 794 C CA . ASP A 1 102 ? -12.305 -11.429 19.256 1.00 95.00 102 ASP A CA 1
ATOM 795 C C . ASP A 1 102 ? -11.811 -11.836 17.853 1.00 95.00 102 ASP A C 1
ATOM 797 O O . ASP A 1 102 ? -12.591 -11.908 16.902 1.00 95.00 102 ASP A O 1
ATOM 801 N N . ILE A 1 103 ? -10.509 -12.115 17.699 1.00 94.44 103 ILE A N 1
ATOM 802 C CA . ILE A 1 103 ? -9.870 -12.340 16.390 1.00 94.44 103 ILE A CA 1
ATOM 803 C C . ILE A 1 103 ? -10.553 -13.429 15.546 1.00 94.44 103 ILE A C 1
ATOM 805 O O . ILE A 1 103 ? -10.759 -13.244 14.347 1.00 94.44 103 ILE A O 1
ATOM 809 N N . GLU A 1 104 ? -10.982 -14.532 16.161 1.00 95.31 104 GLU A N 1
ATOM 810 C CA . GLU A 1 104 ? -11.666 -15.626 15.459 1.00 95.31 104 GLU A CA 1
ATOM 811 C C . GLU A 1 104 ? -13.052 -15.217 14.953 1.00 95.31 104 GLU A C 1
ATOM 813 O O . GLU A 1 104 ? -13.467 -15.610 13.861 1.00 95.31 104 GLU A O 1
ATOM 818 N N . GLN A 1 105 ? -13.766 -14.376 15.703 1.00 96.88 105 GLN A N 1
ATOM 819 C CA . GLN A 1 105 ? -15.038 -13.822 15.251 1.00 96.88 105 GLN A CA 1
ATOM 820 C C . GLN A 1 105 ? -14.823 -12.870 14.073 1.00 96.88 105 GLN A C 1
ATOM 822 O O . GLN A 1 105 ? -15.547 -12.948 13.078 1.00 96.88 105 GLN A O 1
ATOM 827 N N . ARG A 1 106 ? -13.792 -12.020 14.138 1.00 96.69 106 ARG A N 1
ATOM 828 C CA . ARG A 1 106 ? -13.454 -11.119 13.031 1.00 96.69 106 ARG A CA 1
ATOM 829 C C . ARG A 1 106 ? -13.034 -11.876 11.775 1.00 96.69 106 ARG A C 1
ATOM 831 O O . ARG A 1 106 ? -13.412 -11.466 10.686 1.00 96.69 106 ARG A O 1
ATOM 838 N N . ARG A 1 107 ? -12.318 -12.997 11.904 1.00 96.06 107 ARG A N 1
ATOM 839 C CA . ARG A 1 107 ? -11.967 -13.872 10.770 1.00 96.06 107 ARG A CA 1
ATOM 840 C C . ARG A 1 107 ? -13.202 -14.476 10.103 1.00 96.06 107 ARG A C 1
ATOM 842 O O . ARG A 1 107 ? -13.284 -14.476 8.878 1.00 96.06 107 ARG A O 1
ATOM 849 N N . LYS A 1 108 ? -14.185 -14.933 10.886 1.00 96.75 108 LYS A N 1
ATOM 850 C CA . LYS A 1 108 ? -15.466 -15.419 10.341 1.00 96.75 108 LYS A CA 1
ATOM 851 C C . LYS A 1 108 ? -16.223 -14.317 9.602 1.00 96.75 108 LYS A C 1
ATOM 853 O O . LYS A 1 108 ? -16.763 -14.568 8.529 1.00 96.75 108 LYS A O 1
ATOM 858 N N . GLU A 1 109 ? -16.232 -13.102 10.144 1.00 97.06 109 GLU A N 1
ATOM 859 C CA . GLU A 1 109 ? -16.862 -11.965 9.472 1.00 97.06 109 GLU A CA 1
ATOM 860 C C . GLU A 1 109 ? -16.107 -11.552 8.202 1.00 97.06 109 GLU A C 1
ATOM 862 O O . GLU A 1 109 ? -16.744 -11.288 7.185 1.00 97.06 109 GLU A O 1
ATOM 867 N N . ALA A 1 110 ? -14.771 -11.577 8.208 1.00 96.88 110 ALA A N 1
ATOM 868 C CA . ALA A 1 110 ? -13.967 -11.354 7.007 1.00 96.88 110 ALA A CA 1
ATOM 869 C C . ALA A 1 110 ? -14.332 -12.349 5.896 1.00 96.88 110 ALA A C 1
ATOM 871 O O . ALA A 1 110 ? -14.546 -11.942 4.757 1.00 96.88 110 ALA A O 1
ATOM 872 N N . LEU A 1 111 ? -14.473 -13.636 6.238 1.00 96.44 111 LEU A N 1
ATOM 873 C CA . LEU A 1 111 ? -14.876 -14.674 5.289 1.00 96.44 111 LEU A CA 1
ATOM 874 C C . LEU A 1 111 ? -16.296 -14.438 4.756 1.00 96.44 111 LEU A C 1
ATOM 876 O O . LEU A 1 111 ? -16.500 -14.437 3.546 1.00 96.44 111 LEU A O 1
ATOM 880 N N . ARG A 1 112 ? -17.265 -14.138 5.634 1.00 97.06 112 ARG A N 1
ATOM 881 C CA . ARG A 1 112 ? -18.635 -13.790 5.218 1.00 97.06 112 ARG A CA 1
ATOM 882 C C . ARG A 1 112 ? -18.637 -12.617 4.235 1.00 97.06 112 ARG A C 1
ATOM 884 O O . ARG A 1 112 ? -19.350 -12.646 3.234 1.00 97.06 112 ARG A O 1
ATOM 891 N N . ARG A 1 113 ? -17.858 -11.570 4.525 1.00 96.94 113 ARG A N 1
ATOM 892 C CA . ARG A 1 113 ? -17.733 -10.383 3.668 1.00 96.94 113 ARG A CA 1
ATOM 893 C C . ARG A 1 113 ? -17.069 -10.701 2.341 1.00 96.94 113 ARG A C 1
ATOM 895 O O . ARG A 1 113 ? -17.526 -10.194 1.321 1.00 96.94 113 ARG A O 1
ATOM 902 N N . PHE A 1 114 ? -16.047 -11.551 2.348 1.00 96.44 114 PHE A N 1
ATOM 903 C CA . PHE A 1 114 ? -15.410 -12.046 1.137 1.00 96.44 114 PHE A CA 1
ATOM 904 C C . PHE A 1 114 ? -16.422 -12.770 0.236 1.00 96.44 114 PHE A C 1
ATOM 906 O O . PHE A 1 114 ? -16.605 -12.361 -0.912 1.00 96.44 114 PHE A O 1
ATOM 913 N N . ASP A 1 115 ? -17.155 -13.748 0.777 1.00 96.00 115 ASP A N 1
ATOM 914 C CA . ASP A 1 115 ? -18.155 -14.527 0.032 1.00 96.00 115 ASP A CA 1
ATOM 915 C C . ASP A 1 115 ? -19.294 -13.644 -0.503 1.00 96.00 115 ASP A C 1
ATOM 917 O O . ASP A 1 115 ? -19.732 -13.785 -1.647 1.00 96.00 115 ASP A O 1
ATOM 921 N N . ALA A 1 116 ? -19.743 -12.680 0.304 1.00 96.81 116 ALA A N 1
ATOM 922 C CA . ALA A 1 116 ? -20.804 -11.743 -0.053 1.00 96.81 116 ALA A CA 1
ATOM 923 C C . ALA A 1 116 ? -20.324 -10.526 -0.872 1.00 96.81 116 ALA A C 1
ATOM 925 O O . ALA A 1 116 ? -21.139 -9.669 -1.21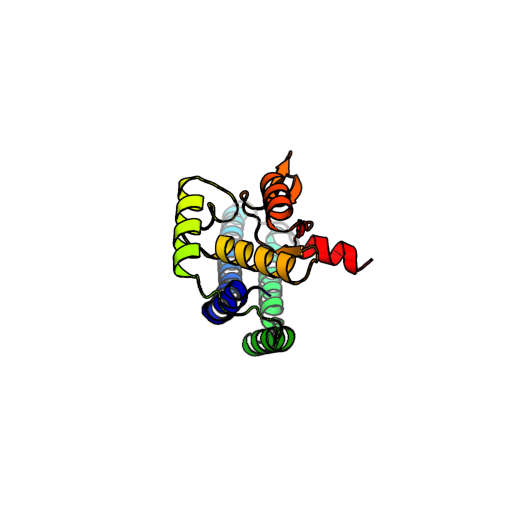5 1.00 96.81 116 ALA A O 1
ATOM 926 N N . LYS A 1 117 ? -19.023 -10.425 -1.184 1.00 96.44 117 LYS A N 1
ATOM 927 C CA . LYS A 1 117 ? -18.396 -9.282 -1.879 1.00 96.44 117 LYS A CA 1
ATOM 928 C C . LYS A 1 117 ? -18.667 -7.923 -1.212 1.00 96.44 117 LYS A C 1
ATOM 930 O O . LYS A 1 117 ? -18.877 -6.910 -1.881 1.00 96.44 117 LYS A O 1
ATOM 935 N N . ILE A 1 118 ? -18.661 -7.904 0.119 1.00 96.69 118 ILE A N 1
ATOM 936 C CA . ILE A 1 118 ? -18.875 -6.709 0.941 1.00 96.69 118 ILE A CA 1
ATOM 937 C C . ILE A 1 118 ? -17.519 -6.047 1.227 1.00 96.69 118 ILE A C 1
ATOM 939 O O . ILE A 1 118 ? -16.618 -6.719 1.729 1.00 96.69 118 ILE A O 1
ATOM 943 N N . PRO A 1 119 ? -17.339 -4.748 0.927 1.00 96.75 119 PRO A N 1
ATOM 944 C CA . PRO A 1 119 ? -16.082 -4.055 1.185 1.00 96.75 119 PRO A CA 1
ATOM 945 C C . PRO A 1 119 ? -15.856 -3.722 2.679 1.00 96.75 119 PRO A C 1
ATOM 947 O O . PRO A 1 119 ? -16.819 -3.605 3.440 1.00 96.75 119 PRO A O 1
ATOM 950 N N . PRO A 1 120 ? -14.598 -3.494 3.102 1.00 95.50 120 PRO A N 1
ATOM 951 C CA . PRO A 1 120 ? -13.380 -3.833 2.377 1.00 95.50 120 PRO A CA 1
ATOM 952 C C . PRO A 1 120 ? -12.969 -5.290 2.658 1.00 95.50 120 PRO A C 1
ATOM 954 O O . PRO A 1 120 ? -13.431 -5.900 3.626 1.00 95.50 120 PRO A O 1
ATOM 957 N N . GLY A 1 121 ? -12.082 -5.832 1.825 1.00 93.31 121 GLY A N 1
ATOM 958 C CA . GLY A 1 121 ? -11.420 -7.122 2.021 1.00 93.31 121 GLY A CA 1
ATOM 959 C C . GLY A 1 121 ? -11.909 -8.254 1.124 1.00 93.31 121 GLY A C 1
ATOM 960 O O . GLY A 1 121 ? -11.279 -9.309 1.077 1.00 93.31 121 GLY A O 1
ATOM 961 N N . TYR A 1 122 ? -12.963 -8.061 0.324 1.00 94.38 122 TYR A N 1
ATOM 962 C CA . TYR A 1 122 ? -13.356 -9.096 -0.641 1.00 94.38 122 TYR A CA 1
ATOM 963 C C . TYR A 1 122 ? -12.359 -9.237 -1.804 1.00 94.38 122 TYR A C 1
ATOM 965 O O . TYR A 1 122 ? -12.369 -10.248 -2.510 1.00 94.38 122 TYR A O 1
ATOM 973 N N . LYS A 1 123 ? -11.474 -8.253 -2.014 1.00 93.44 123 LYS A N 1
ATOM 974 C CA . LYS A 1 123 ? -10.345 -8.369 -2.952 1.00 93.44 123 LYS A CA 1
ATOM 975 C C . LYS A 1 123 ? -9.087 -8.969 -2.336 1.00 93.44 123 LYS A C 1
ATOM 977 O O . LYS A 1 123 ? -8.141 -9.238 -3.074 1.00 93.44 123 LYS A O 1
ATOM 982 N N . ASP A 1 124 ? -9.091 -9.278 -1.042 1.00 87.94 124 ASP A N 1
ATOM 983 C CA . ASP A 1 124 ? -7.933 -9.819 -0.322 1.00 87.94 124 ASP A CA 1
ATOM 984 C C . ASP A 1 124 ? -7.750 -11.343 -0.510 1.00 87.94 124 ASP A C 1
ATOM 986 O O . ASP A 1 124 ? -7.120 -12.033 0.284 1.00 87.94 124 ASP A O 1
ATOM 990 N N . LYS A 1 125 ? -8.317 -11.911 -1.588 1.00 87.00 125 LYS A N 1
ATOM 991 C CA . LYS A 1 125 ? -8.169 -13.328 -1.988 1.00 87.00 125 LYS A CA 1
ATOM 992 C C . LYS A 1 125 ? -8.431 -14.330 -0.845 1.00 87.00 125 LYS A C 1
ATOM 994 O O . LYS A 1 125 ? -7.743 -15.343 -0.739 1.00 87.00 125 LYS A O 1
ATOM 999 N N . GLY A 1 126 ? -9.413 -14.044 0.009 1.00 79.62 126 GLY A N 1
ATOM 1000 C CA . GLY A 1 126 ? -9.792 -14.888 1.146 1.00 79.62 126 GLY A CA 1
ATOM 1001 C C . GLY A 1 126 ? -8.925 -14.704 2.397 1.00 79.62 126 GLY A C 1
ATOM 1002 O O . GLY A 1 126 ? -9.117 -15.425 3.375 1.00 79.62 126 GLY A O 1
ATOM 1003 N N . ARG A 1 127 ? -7.983 -13.753 2.398 1.00 89.50 127 ARG A N 1
ATOM 1004 C CA . ARG A 1 127 ? -7.254 -13.333 3.599 1.00 89.50 127 ARG A CA 1
ATOM 1005 C C . ARG A 1 127 ? -8.072 -12.287 4.370 1.00 89.50 127 ARG A C 1
ATOM 1007 O O . ARG A 1 127 ? -8.843 -11.545 3.768 1.00 89.50 127 ARG A O 1
ATOM 1014 N N . PRO A 1 128 ? -7.958 -12.242 5.709 1.00 93.50 128 PRO A N 1
ATOM 1015 C CA . PRO A 1 128 ? -8.771 -11.345 6.523 1.00 93.50 128 PRO A CA 1
ATOM 1016 C C . PRO A 1 128 ? -8.139 -9.960 6.749 1.00 93.50 128 PRO A C 1
ATOM 1018 O O . PRO A 1 128 ? -8.736 -9.164 7.471 1.00 93.50 128 PRO A O 1
ATOM 1021 N N . GLY A 1 129 ? -6.952 -9.670 6.202 1.00 94.12 129 GLY A N 1
ATOM 1022 C CA . GLY A 1 129 ? -6.108 -8.538 6.609 1.00 94.12 129 GLY A CA 1
ATOM 1023 C C . GLY A 1 129 ? -6.815 -7.192 6.474 1.00 94.12 129 GLY A C 1
ATOM 1024 O O . GLY A 1 129 ? -6.998 -6.478 7.465 1.00 94.12 129 GLY A O 1
ATOM 1025 N N . ASP A 1 130 ? -7.335 -6.911 5.279 1.00 95.75 130 ASP A N 1
ATOM 1026 C CA . ASP A 1 130 ? -8.065 -5.672 4.976 1.00 95.75 130 ASP A CA 1
ATOM 1027 C C . ASP A 1 130 ? -9.257 -5.447 5.926 1.00 95.75 130 ASP A C 1
ATOM 1029 O O . ASP A 1 130 ? -9.475 -4.339 6.430 1.00 95.75 130 ASP A O 1
ATOM 1033 N N . TYR A 1 131 ? -10.026 -6.504 6.215 1.00 97.06 131 TYR A N 1
ATOM 1034 C CA . TYR A 1 131 ? -11.164 -6.414 7.131 1.00 97.06 131 TYR A CA 1
ATOM 1035 C C . TYR A 1 131 ? -10.729 -6.209 8.585 1.00 97.06 131 TYR A C 1
ATOM 1037 O O . TYR A 1 131 ? -11.358 -5.444 9.317 1.00 97.06 131 TYR A O 1
ATOM 1045 N N . LEU A 1 132 ? -9.665 -6.880 9.027 1.00 97.38 132 LEU A N 1
ATOM 1046 C CA . LEU A 1 132 ? -9.147 -6.729 10.385 1.00 97.38 132 LEU A CA 1
ATOM 1047 C C . LEU A 1 132 ? -8.662 -5.297 10.627 1.00 97.38 132 LEU A C 1
ATOM 1049 O O . LEU A 1 132 ? -9.042 -4.690 11.630 1.00 97.38 132 LEU A O 1
ATOM 1053 N N . ILE A 1 133 ? -7.933 -4.723 9.666 1.00 97.12 133 ILE A N 1
ATOM 1054 C CA . ILE A 1 133 ? -7.531 -3.312 9.676 1.00 97.12 133 ILE A CA 1
ATOM 1055 C C . ILE A 1 133 ? -8.766 -2.401 9.749 1.00 97.12 133 ILE A C 1
ATOM 1057 O O . ILE A 1 133 ? -8.821 -1.502 10.590 1.00 97.12 133 ILE A O 1
ATOM 1061 N N . TRP A 1 134 ? -9.787 -2.655 8.923 1.00 97.75 134 TRP A N 1
ATOM 1062 C CA . TRP A 1 134 ? -11.049 -1.906 8.942 1.00 97.75 134 TRP A CA 1
ATOM 1063 C C . TRP A 1 134 ? -11.757 -1.949 10.300 1.00 97.75 134 TRP A C 1
ATOM 1065 O O . TRP A 1 134 ? -12.167 -0.911 10.826 1.00 97.75 134 TRP A O 1
ATOM 1075 N N . ALA A 1 135 ? -11.886 -3.138 10.889 1.00 97.81 135 ALA A N 1
ATOM 1076 C CA . ALA A 1 135 ? -12.532 -3.328 12.180 1.00 97.81 135 ALA A CA 1
ATOM 1077 C C . ALA A 1 135 ? -11.777 -2.596 13.301 1.00 97.81 135 ALA A C 1
ATOM 1079 O O . ALA A 1 135 ? -12.388 -1.876 14.089 1.00 97.81 135 ALA A O 1
ATOM 1080 N N . GLU A 1 136 ? -10.449 -2.702 13.334 1.00 97.75 136 GLU A N 1
ATOM 1081 C CA . GLU A 1 136 ? -9.616 -2.013 14.324 1.00 97.75 136 GLU A CA 1
ATOM 1082 C C . GLU A 1 136 ? -9.651 -0.484 14.173 1.00 97.75 136 GLU A C 1
ATOM 1084 O O . GLU A 1 136 ? -9.664 0.235 15.177 1.00 97.75 136 GLU A O 1
ATOM 1089 N N . MET A 1 137 ? -9.720 0.037 12.940 1.00 97.75 137 MET A N 1
ATOM 1090 C CA . MET A 1 137 ? -9.925 1.472 12.705 1.00 97.75 137 MET A CA 1
ATOM 1091 C C . MET A 1 137 ? -11.263 1.950 13.273 1.00 97.75 137 MET A C 1
ATOM 1093 O O . MET A 1 137 ? -11.296 2.991 13.933 1.00 97.75 137 MET A O 1
ATOM 1097 N N . LYS A 1 138 ? -12.350 1.189 13.069 1.00 97.62 138 LYS A N 1
ATOM 1098 C CA . LYS A 1 138 ? -13.670 1.512 13.637 1.00 97.62 138 LYS A CA 1
ATOM 1099 C C . LYS A 1 138 ? -13.641 1.525 15.164 1.00 97.62 138 LYS A C 1
ATOM 1101 O O . LYS A 1 138 ? -14.123 2.482 15.771 1.00 97.62 138 LYS A O 1
ATOM 1106 N N . ASP A 1 139 ? -13.031 0.517 15.786 1.00 96.94 139 ASP A N 1
ATOM 1107 C CA . ASP A 1 139 ? -12.904 0.448 17.246 1.00 96.94 139 ASP A CA 1
ATOM 1108 C C . ASP A 1 139 ? -12.128 1.646 17.794 1.00 96.94 139 ASP A C 1
ATOM 1110 O O . ASP A 1 139 ? -12.551 2.300 18.754 1.00 96.94 139 ASP A O 1
ATOM 1114 N N . LYS A 1 140 ? -11.002 1.982 17.150 1.00 96.56 140 LYS A N 1
ATOM 1115 C CA . LYS A 1 140 ? -10.186 3.117 17.569 1.00 96.56 140 LYS A CA 1
ATOM 1116 C C . LYS A 1 140 ? -10.948 4.432 17.424 1.00 96.56 140 LYS A C 1
ATOM 1118 O O . LYS A 1 140 ? -10.963 5.199 18.385 1.00 96.56 140 LYS A O 1
ATOM 1123 N N . ALA A 1 141 ? -11.607 4.667 16.291 1.00 97.44 141 ALA A N 1
ATOM 1124 C CA . ALA A 1 141 ? -12.405 5.870 16.047 1.00 9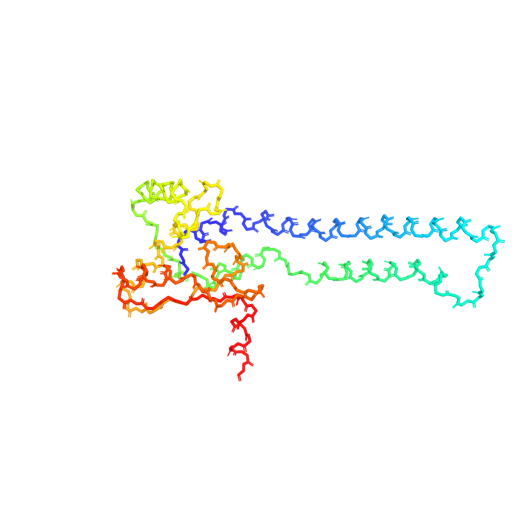7.44 141 ALA A CA 1
ATOM 1125 C C . ALA A 1 141 ? -13.534 6.031 17.069 1.00 97.44 141 ALA A C 1
ATOM 1127 O O . ALA A 1 141 ? -13.693 7.101 17.653 1.00 97.44 141 ALA A O 1
ATOM 1128 N N . LYS A 1 142 ? -14.260 4.944 17.355 1.00 97.00 142 LYS A N 1
ATOM 1129 C CA . LYS A 1 142 ? -15.330 4.924 18.356 1.00 97.00 142 LYS A CA 1
ATOM 1130 C C . LYS A 1 142 ? -14.806 5.202 19.763 1.00 97.00 142 LYS A C 1
ATOM 1132 O O . LYS A 1 142 ? -15.413 5.971 20.500 1.00 97.00 142 LYS A O 1
ATOM 1137 N N . SER A 1 143 ? -13.675 4.604 20.140 1.00 96.19 143 SER A N 1
ATOM 1138 C CA . SER A 1 143 ? -13.082 4.813 21.469 1.00 96.19 143 SER A CA 1
ATOM 1139 C C . SER A 1 143 ? -12.529 6.229 21.658 1.00 96.19 143 SER A C 1
ATOM 1141 O O . SER A 1 143 ? -12.643 6.790 22.742 1.00 96.19 143 SER A O 1
ATOM 1143 N N . ALA A 1 144 ? -11.938 6.806 20.608 1.00 96.19 144 ALA A N 1
ATOM 1144 C CA . ALA A 1 144 ? -11.305 8.118 20.653 1.00 96.19 144 ALA A CA 1
ATOM 1145 C C . ALA A 1 144 ? -12.265 9.272 20.327 1.00 96.19 144 ALA A C 1
ATOM 1147 O O . ALA A 1 144 ? -11.904 10.416 20.575 1.00 96.19 144 ALA A O 1
ATOM 1148 N N . GLN A 1 145 ? -13.451 8.981 19.774 1.00 97.62 145 GLN A N 1
ATOM 1149 C CA . GLN A 1 145 ? -14.398 9.975 19.252 1.00 97.62 145 GLN A CA 1
ATOM 1150 C C . GLN A 1 145 ? -13.740 10.920 18.236 1.00 97.62 145 GLN A C 1
ATOM 1152 O O . GLN A 1 145 ? -13.904 12.136 18.290 1.00 97.62 145 GLN A O 1
ATOM 1157 N N . LEU A 1 146 ? -12.956 10.339 17.323 1.00 97.56 146 LEU A N 1
ATOM 1158 C CA . LEU A 1 146 ? -12.214 11.076 16.305 1.00 97.56 146 LEU A CA 1
ATOM 1159 C C . LEU A 1 146 ? -12.418 10.472 14.912 1.00 97.56 146 LEU A C 1
ATOM 1161 O O . LEU A 1 146 ? -12.502 9.244 14.786 1.00 97.56 146 LEU A O 1
ATOM 1165 N N . PRO A 1 147 ? -12.431 11.314 13.861 1.00 97.69 147 PRO A N 1
ATOM 1166 C CA . PRO A 1 147 ? -12.429 10.846 12.483 1.00 97.69 147 PRO A CA 1
ATOM 1167 C C . PRO A 1 147 ? -11.130 10.108 12.146 1.00 97.69 147 PRO A C 1
ATOM 1169 O O . PRO A 1 147 ? -10.082 10.335 12.755 1.00 97.69 147 PRO A O 1
ATOM 1172 N N . VAL A 1 148 ? -11.193 9.241 11.135 1.00 97.81 148 VAL A N 1
ATOM 1173 C CA . VAL A 1 148 ? -10.038 8.477 10.647 1.00 97.81 148 VAL A CA 1
ATOM 1174 C C . VAL A 1 148 ? -9.613 8.966 9.273 1.00 97.81 148 VAL A C 1
ATOM 1176 O O . VAL A 1 148 ? -10.418 9.056 8.347 1.00 97.81 148 VAL A O 1
ATOM 1179 N N . LEU A 1 149 ? -8.312 9.222 9.151 1.00 96.62 149 LEU A N 1
ATOM 1180 C CA . LEU A 1 149 ? -7.611 9.417 7.893 1.00 96.62 149 LEU A CA 1
ATOM 1181 C C . LEU A 1 149 ? -6.769 8.172 7.600 1.00 96.62 149 LEU A C 1
ATOM 1183 O O . LEU A 1 149 ? -5.746 7.946 8.244 1.00 96.62 149 LEU A O 1
ATOM 1187 N N . PHE A 1 150 ? -7.201 7.362 6.641 1.00 97.00 150 PHE A N 1
ATOM 1188 C CA . PHE A 1 150 ? -6.487 6.164 6.220 1.00 97.00 150 PHE A CA 1
ATOM 1189 C C . PHE A 1 150 ? -5.601 6.465 5.008 1.00 97.00 150 PHE A C 1
ATOM 1191 O O . PHE A 1 150 ? -6.091 6.743 3.915 1.00 97.00 150 PHE A O 1
ATOM 1198 N N . VAL A 1 151 ? -4.285 6.434 5.200 1.00 95.38 151 VAL A N 1
ATOM 1199 C CA . VAL A 1 151 ? -3.317 6.631 4.115 1.00 95.38 151 VAL A CA 1
ATOM 1200 C C . VAL A 1 151 ? -2.790 5.267 3.688 1.00 95.38 151 VAL A C 1
ATOM 1202 O O . VAL A 1 151 ? -2.185 4.570 4.498 1.00 95.38 151 VAL A O 1
ATOM 1205 N N . THR A 1 152 ? -3.046 4.874 2.440 1.00 94.31 152 THR A N 1
ATOM 1206 C CA . THR A 1 152 ? -2.682 3.550 1.914 1.00 94.31 152 THR A CA 1
ATOM 1207 C C . THR A 1 152 ? -2.337 3.617 0.431 1.00 94.31 152 THR A C 1
ATOM 1209 O O . THR A 1 152 ? -2.975 4.358 -0.317 1.00 94.31 152 THR A O 1
ATOM 1212 N N . ASP A 1 153 ? -1.333 2.847 0.008 1.00 91.69 153 ASP A N 1
ATOM 1213 C CA . ASP A 1 153 ? -1.004 2.659 -1.414 1.00 91.69 153 ASP A CA 1
ATOM 1214 C C . ASP A 1 153 ? -1.813 1.518 -2.059 1.00 91.69 153 ASP A C 1
ATOM 1216 O O . ASP A 1 153 ? -1.729 1.273 -3.262 1.00 91.69 153 ASP A O 1
ATOM 1220 N N . ASP A 1 154 ? -2.643 0.828 -1.267 1.00 90.50 154 ASP A N 1
ATOM 1221 C CA . ASP A 1 154 ? -3.585 -0.155 -1.785 1.00 90.50 154 ASP A CA 1
ATOM 1222 C C . ASP A 1 154 ? -4.575 0.531 -2.735 1.00 90.50 154 ASP A C 1
ATOM 1224 O O . ASP A 1 154 ? -5.179 1.551 -2.401 1.00 90.50 154 ASP A O 1
ATOM 1228 N N . ASN A 1 155 ? -4.744 -0.024 -3.933 1.00 90.00 155 ASN A N 1
ATOM 1229 C CA . ASN A 1 155 ? -5.577 0.529 -4.989 1.00 90.00 155 ASN A CA 1
ATOM 1230 C C . ASN A 1 155 ? -6.778 -0.369 -5.347 1.00 90.00 155 ASN A C 1
ATOM 1232 O O . ASN A 1 155 ? -7.460 -0.090 -6.340 1.00 90.00 155 ASN A O 1
ATOM 1236 N N . LYS A 1 156 ? -7.071 -1.411 -4.559 1.00 93.44 156 LYS A N 1
ATOM 1237 C CA . LYS A 1 156 ? -8.165 -2.356 -4.820 1.00 93.44 156 LYS A CA 1
ATOM 1238 C C . LYS A 1 156 ? -9.530 -1.650 -4.887 1.00 93.44 156 LYS A C 1
ATOM 1240 O O . LYS A 1 156 ? -9.822 -0.694 -4.168 1.00 93.44 156 LYS A O 1
ATOM 1245 N N . GLU A 1 157 ? -10.400 -2.130 -5.774 1.00 93.75 157 GLU A N 1
ATOM 1246 C CA . GLU A 1 157 ? -11.713 -1.510 -6.039 1.00 93.75 157 GLU A CA 1
ATOM 1247 C C . GLU A 1 157 ? -12.697 -1.597 -4.863 1.00 93.75 157 GLU A C 1
ATOM 1249 O O . GLU A 1 157 ? -13.692 -0.880 -4.829 1.00 93.75 157 GLU A O 1
ATOM 1254 N N . ASP A 1 158 ? -12.444 -2.471 -3.892 1.00 95.31 158 ASP A N 1
ATOM 1255 C CA . ASP A 1 158 ? -13.264 -2.598 -2.694 1.00 95.31 158 ASP A CA 1
ATOM 1256 C C . ASP A 1 158 ? -13.024 -1.473 -1.684 1.00 95.31 158 ASP A C 1
ATOM 1258 O O . ASP A 1 158 ? -13.918 -1.178 -0.897 1.00 95.31 158 ASP A O 1
ATOM 1262 N N . TRP A 1 159 ? -11.902 -0.761 -1.776 1.00 96.38 159 TRP A N 1
ATOM 1263 C CA . TRP A 1 159 ? -11.642 0.448 -0.995 1.00 96.38 159 TRP A CA 1
ATOM 1264 C C . TRP A 1 159 ? -12.096 1.731 -1.700 1.00 96.38 159 TRP A C 1
ATOM 1266 O O . TRP A 1 159 ? -12.608 2.652 -1.057 1.00 96.38 159 TRP A O 1
ATOM 1276 N N . TRP A 1 160 ? -11.955 1.798 -3.027 1.00 96.25 160 TRP A N 1
ATOM 1277 C CA . TRP A 1 160 ? -12.019 3.056 -3.777 1.00 96.25 160 TRP A CA 1
ATOM 1278 C C . TRP A 1 160 ? -13.215 3.168 -4.721 1.00 96.25 160 TRP A C 1
ATOM 1280 O O . TRP A 1 160 ? -13.445 2.311 -5.568 1.00 96.25 160 TRP A O 1
ATOM 1290 N N . ALA A 1 161 ? -13.912 4.304 -4.661 1.00 94.62 161 ALA A N 1
ATOM 1291 C CA . ALA A 1 161 ? -14.840 4.711 -5.708 1.00 94.62 161 ALA A CA 1
ATOM 1292 C C . ALA A 1 161 ? -14.071 5.325 -6.884 1.00 94.62 161 ALA A C 1
ATOM 1294 O O . ALA A 1 161 ? -13.317 6.291 -6.718 1.00 94.62 161 ALA A O 1
ATOM 1295 N N . ARG A 1 162 ? -14.293 4.779 -8.081 1.00 91.88 162 ARG A N 1
ATOM 1296 C CA . ARG A 1 162 ? -13.663 5.232 -9.323 1.00 91.88 162 ARG A CA 1
ATOM 1297 C C . ARG A 1 162 ? -14.717 5.606 -10.359 1.00 91.88 162 ARG A C 1
ATOM 1299 O O . ARG A 1 162 ? -15.740 4.937 -10.468 1.00 91.88 162 ARG A O 1
ATOM 1306 N N . HIS A 1 163 ? -14.444 6.657 -11.123 1.00 89.19 163 HIS A N 1
ATOM 1307 C CA . HIS A 1 163 ? -15.268 7.102 -12.244 1.00 89.19 163 HIS A CA 1
ATOM 1308 C C . HIS A 1 163 ? -14.357 7.624 -13.358 1.00 89.19 163 HIS A C 1
ATOM 1310 O O . HIS A 1 163 ? -13.451 8.407 -13.076 1.00 89.19 163 HIS A O 1
ATOM 1316 N N . ASP A 1 164 ? -14.543 7.143 -14.590 1.00 87.00 164 ASP A N 1
ATOM 1317 C CA . ASP A 1 164 ? -13.723 7.492 -15.764 1.00 87.00 164 ASP A CA 1
ATOM 1318 C C . ASP A 1 164 ? -12.208 7.437 -15.507 1.00 87.00 164 ASP A C 1
ATOM 1320 O O . ASP A 1 164 ? -11.449 8.355 -15.817 1.00 87.00 164 ASP A O 1
ATOM 1324 N N . GLY A 1 165 ? -11.759 6.363 -14.852 1.00 82.69 165 GLY A N 1
ATOM 1325 C CA . GLY A 1 165 ? -10.348 6.157 -14.514 1.00 82.69 165 GLY A CA 1
ATOM 1326 C C . GLY A 1 165 ? -9.814 7.040 -13.378 1.00 82.69 165 GLY A C 1
ATOM 1327 O O . GLY A 1 165 ? -8.667 6.864 -12.971 1.00 82.69 165 GLY A O 1
ATOM 1328 N N . LYS A 1 166 ? -10.623 7.945 -12.813 1.00 85.06 166 LYS A N 1
ATOM 1329 C CA . LYS A 1 166 ? -10.242 8.809 -11.688 1.00 85.06 166 LYS A CA 1
ATOM 1330 C C . LYS A 1 166 ? -10.740 8.241 -10.361 1.00 85.06 166 LYS A C 1
ATOM 1332 O O . LYS A 1 166 ? -11.905 7.866 -10.228 1.00 85.06 166 LYS A O 1
ATOM 1337 N N . THR A 1 167 ? -9.870 8.229 -9.354 1.00 88.69 167 THR A N 1
ATOM 1338 C CA . THR A 1 167 ? -10.239 7.892 -7.971 1.00 88.69 167 THR A CA 1
ATOM 1339 C C . THR A 1 167 ? -10.907 9.091 -7.307 1.00 88.69 167 THR A C 1
ATOM 1341 O O . THR A 1 167 ? -10.264 10.112 -7.051 1.00 88.69 167 THR A O 1
ATOM 1344 N N . LEU A 1 168 ? -12.198 8.962 -7.003 1.00 90.19 168 LEU A N 1
ATOM 1345 C CA . LEU A 1 168 ? -12.976 10.012 -6.345 1.00 90.19 168 LEU A CA 1
ATOM 1346 C C . LEU A 1 168 ? -12.688 10.065 -4.837 1.00 90.19 168 LEU A C 1
ATOM 1348 O O . LEU A 1 168 ? -12.612 11.147 -4.259 1.00 90.19 168 LEU A O 1
ATOM 1352 N N . GLY A 1 169 ? -12.487 8.904 -4.211 1.00 92.50 169 GLY A N 1
ATOM 1353 C CA . GLY A 1 169 ? -12.250 8.753 -2.774 1.00 92.50 169 GLY A CA 1
ATOM 1354 C C . GLY A 1 169 ? -12.644 7.356 -2.286 1.00 92.50 169 GLY A C 1
ATOM 1355 O O . GLY A 1 169 ? -12.879 6.474 -3.121 1.00 92.50 169 GLY A O 1
ATOM 1356 N N . PRO A 1 170 ? -12.736 7.126 -0.963 1.00 96.06 170 PRO A N 1
ATOM 1357 C CA . PRO A 1 170 ? -13.216 5.850 -0.445 1.00 96.06 170 PRO A CA 1
ATOM 1358 C C . PRO A 1 170 ? -14.666 5.597 -0.871 1.00 96.06 170 PRO A C 1
ATOM 1360 O O . PRO A 1 170 ? -15.453 6.539 -1.044 1.00 96.06 170 PRO A O 1
ATOM 1363 N N . ARG A 1 171 ? -15.041 4.321 -1.020 1.00 96.94 171 ARG A N 1
ATOM 1364 C CA . ARG A 1 171 ? -16.411 3.949 -1.406 1.00 96.94 171 ARG A CA 1
ATOM 1365 C C . ARG A 1 171 ? -17.458 4.604 -0.486 1.00 96.94 171 ARG A C 1
ATOM 1367 O O . ARG A 1 171 ? -17.265 4.639 0.731 1.00 96.94 171 ARG A O 1
ATOM 1374 N N . PRO A 1 172 ? -18.583 5.115 -1.028 1.00 96.62 172 PRO A N 1
ATOM 1375 C CA . PRO A 1 172 ? -19.667 5.673 -0.217 1.00 96.62 172 PRO A CA 1
ATOM 1376 C C . PRO A 1 172 ? -20.185 4.702 0.849 1.00 96.62 172 PRO A C 1
ATOM 1378 O O . PRO A 1 172 ? -20.415 5.122 1.976 1.00 96.62 172 PRO A O 1
ATOM 1381 N N . GLU A 1 173 ? -20.287 3.411 0.519 1.00 97.38 173 GLU A N 1
ATOM 1382 C CA . GLU A 1 173 ? -20.715 2.351 1.445 1.00 97.38 173 GLU A CA 1
ATOM 1383 C C . GLU A 1 173 ? -19.800 2.245 2.671 1.00 97.38 173 GLU A C 1
ATOM 1385 O O . GLU A 1 173 ? -20.296 2.120 3.785 1.00 97.38 173 GLU A O 1
ATOM 1390 N N . LEU A 1 174 ? -18.479 2.368 2.479 1.00 97.94 174 LEU A N 1
ATOM 1391 C CA . LEU A 1 174 ? -17.506 2.360 3.575 1.00 97.94 174 LEU A CA 1
ATOM 1392 C C . LEU A 1 174 ? -17.688 3.574 4.478 1.00 97.94 174 LEU A C 1
ATOM 1394 O O . LEU A 1 174 ? -17.701 3.442 5.696 1.00 97.94 174 LEU A O 1
ATOM 1398 N N . ARG A 1 175 ? -17.860 4.762 3.888 1.00 97.94 175 ARG A N 1
ATOM 1399 C CA . ARG A 1 175 ? -18.099 5.993 4.654 1.00 97.94 175 ARG A CA 1
ATOM 1400 C C . ARG A 1 175 ? -19.385 5.903 5.470 1.00 97.94 175 ARG A C 1
ATOM 1402 O O . ARG A 1 175 ? -19.380 6.274 6.638 1.00 97.94 175 ARG A O 1
ATOM 1409 N N . HIS A 1 176 ? -20.452 5.395 4.858 1.00 98.19 176 HIS A N 1
ATOM 1410 C CA . HIS A 1 176 ? -21.738 5.213 5.517 1.00 98.19 176 HIS A CA 1
ATOM 1411 C C . HIS A 1 176 ? -21.641 4.197 6.660 1.00 98.19 176 HIS A C 1
ATOM 1413 O O . HIS A 1 176 ? -21.985 4.526 7.787 1.00 98.19 176 HIS A O 1
ATOM 1419 N N . GLU A 1 177 ? -21.085 3.007 6.411 1.00 98.19 177 GLU A N 1
ATOM 1420 C CA . GLU A 1 177 ? -20.890 1.987 7.448 1.00 98.19 177 GLU A CA 1
ATOM 1421 C C . GLU A 1 177 ? -20.028 2.502 8.609 1.00 98.19 177 GLU A C 1
ATOM 1423 O O . GLU A 1 177 ? -20.333 2.244 9.773 1.00 98.19 177 GLU A O 1
ATOM 1428 N N . PHE A 1 178 ? -18.947 3.226 8.309 1.00 98.56 178 PHE A N 1
ATOM 1429 C CA . PHE A 1 178 ? -18.069 3.774 9.338 1.00 98.56 178 PHE A CA 1
ATOM 1430 C C . PHE A 1 178 ? -18.807 4.795 10.202 1.00 98.56 178 PHE A C 1
ATOM 1432 O O . PHE A 1 178 ? -18.713 4.731 11.429 1.00 98.56 178 PHE A O 1
ATOM 1439 N N . PHE A 1 179 ? -19.572 5.695 9.579 1.00 98.44 179 PHE A N 1
ATOM 1440 C CA . PHE A 1 179 ? -20.356 6.697 10.293 1.00 98.44 179 PHE A CA 1
ATOM 1441 C C . PHE A 1 179 ? -21.442 6.052 11.161 1.00 98.44 179 PHE A C 1
ATOM 1443 O O . PHE A 1 179 ? -21.510 6.350 12.347 1.00 98.44 179 PHE A O 1
ATOM 1450 N N . GLU A 1 180 ? -22.205 5.097 10.629 1.00 98.38 180 GLU A N 1
ATOM 1451 C CA . GLU A 1 180 ? -23.226 4.360 11.389 1.00 98.38 180 GLU A CA 1
ATOM 1452 C C . GLU A 1 180 ? -22.629 3.612 12.594 1.00 98.38 180 GLU A C 1
ATOM 1454 O O . GLU A 1 180 ? -23.198 3.592 13.684 1.00 98.38 180 GLU A O 1
ATOM 1459 N N . ALA A 1 181 ? -21.448 3.011 12.429 1.00 97.56 181 ALA A N 1
ATOM 1460 C CA . ALA A 1 181 ? -20.819 2.224 13.488 1.00 97.56 181 ALA A CA 1
ATOM 1461 C C . ALA A 1 181 ? -20.137 3.073 14.578 1.00 97.56 181 ALA A C 1
ATOM 1463 O O . ALA A 1 181 ? -20.004 2.618 15.723 1.00 97.56 181 ALA A O 1
ATOM 1464 N N . THR A 1 182 ? -19.645 4.265 14.225 1.00 98.25 182 THR A N 1
ATOM 1465 C CA . THR A 1 182 ? -18.720 5.042 15.073 1.00 98.25 182 THR A CA 1
ATOM 1466 C C . THR A 1 182 ? -19.196 6.456 15.402 1.00 98.25 182 THR A C 1
ATOM 1468 O O . THR A 1 182 ? -18.712 7.034 16.373 1.00 98.25 182 THR A O 1
ATOM 1471 N N . GLY A 1 183 ? -20.113 7.020 14.614 1.00 98.19 183 GLY A N 1
ATOM 1472 C CA . GLY A 1 183 ? -20.470 8.442 14.616 1.00 98.19 183 GLY A CA 1
ATOM 1473 C C . GLY A 1 183 ? -19.397 9.359 14.015 1.00 98.19 183 GLY A C 1
ATOM 1474 O O . GLY A 1 183 ? -19.526 10.577 14.097 1.00 98.19 183 GLY A O 1
ATOM 1475 N N . GLN A 1 184 ? -18.324 8.802 13.444 1.00 98.50 184 GLN A N 1
ATOM 1476 C CA . GLN A 1 184 ? -17.144 9.539 12.990 1.00 98.50 184 GLN A CA 1
ATOM 1477 C C . GLN A 1 184 ? -16.970 9.468 11.470 1.00 98.50 184 GLN A C 1
ATOM 1479 O O . GLN A 1 184 ? -17.454 8.553 10.802 1.00 98.50 184 GLN A O 1
ATOM 1484 N N . LEU A 1 185 ? -16.251 10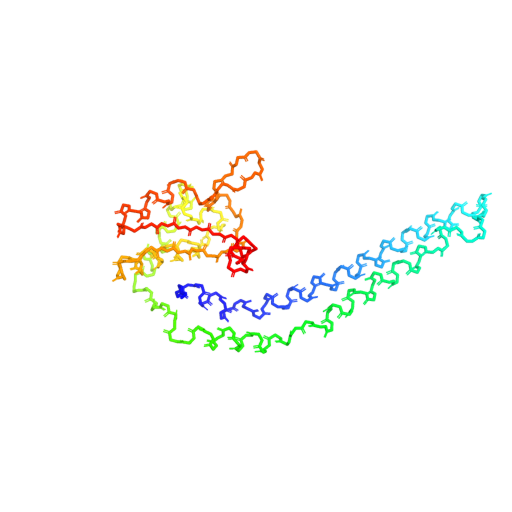.444 10.912 1.00 98.19 185 LEU A N 1
ATOM 1485 C CA . LEU A 1 185 ? -15.973 10.507 9.476 1.00 98.19 185 LEU A CA 1
ATOM 1486 C C . LEU A 1 185 ? -14.782 9.620 9.097 1.00 98.19 185 LEU A C 1
ATOM 1488 O O . LEU A 1 185 ? -13.795 9.530 9.829 1.00 98.19 185 LEU A O 1
ATOM 1492 N N . PHE A 1 186 ? -14.867 9.014 7.912 1.00 98.12 186 PHE A N 1
ATOM 1493 C CA . PHE A 1 186 ? -13.796 8.222 7.313 1.00 98.12 186 PHE A CA 1
ATOM 1494 C C . PHE A 1 186 ? -13.300 8.863 6.016 1.00 98.12 186 PHE A C 1
ATOM 1496 O O . PHE A 1 186 ? -14.070 9.090 5.076 1.00 98.12 186 PHE A O 1
ATOM 1503 N N . TYR A 1 187 ? -11.994 9.100 5.959 1.00 96.38 187 TYR A N 1
ATOM 1504 C CA . TYR A 1 187 ? -11.275 9.597 4.795 1.00 96.38 187 TYR A CA 1
ATOM 1505 C C . TYR A 1 187 ? -10.186 8.609 4.405 1.00 96.38 187 TYR A C 1
ATOM 1507 O O . TYR A 1 187 ? -9.579 7.980 5.270 1.00 96.38 187 TYR A O 1
ATOM 1515 N N . ALA A 1 188 ? -9.895 8.520 3.109 1.00 96.06 188 ALA A N 1
ATOM 1516 C CA . ALA A 1 188 ? -8.780 7.730 2.615 1.00 96.06 188 ALA A CA 1
ATOM 1517 C C . ALA A 1 188 ? -8.019 8.471 1.514 1.00 96.06 188 ALA A C 1
ATOM 1519 O O . ALA A 1 188 ? -8.642 9.099 0.653 1.00 96.06 188 ALA A O 1
ATOM 1520 N N . TYR A 1 189 ? -6.687 8.372 1.527 1.00 94.12 189 TYR A N 1
ATOM 1521 C CA . TYR A 1 189 ? -5.805 8.950 0.509 1.00 94.12 189 TYR A CA 1
ATOM 1522 C C . TYR A 1 189 ? -4.661 8.006 0.136 1.00 94.12 189 TYR A C 1
ATOM 1524 O O . TYR A 1 189 ? -4.192 7.232 0.967 1.00 94.12 189 TYR A O 1
ATOM 1532 N N . SER A 1 190 ? -4.171 8.129 -1.100 1.00 92.81 190 SER A N 1
ATOM 1533 C CA . SER A 1 190 ? -2.858 7.593 -1.459 1.00 92.81 190 SER A CA 1
ATOM 1534 C C . SER A 1 190 ? -1.751 8.402 -0.771 1.00 92.81 190 SER A C 1
ATOM 1536 O O . SER A 1 190 ? -1.951 9.600 -0.526 1.00 92.81 190 SER A O 1
ATOM 1538 N N . PRO A 1 191 ? -0.567 7.817 -0.514 1.00 93.00 191 PRO A N 1
ATOM 1539 C CA . PRO A 1 191 ? 0.564 8.554 0.045 1.00 93.00 191 PRO A CA 1
ATOM 1540 C C . PRO A 1 191 ? 0.918 9.791 -0.786 1.00 93.00 191 PRO A C 1
ATOM 1542 O O . PRO A 1 191 ? 1.092 10.873 -0.237 1.00 93.00 191 PRO A O 1
ATOM 1545 N N . SER A 1 192 ? 0.920 9.665 -2.117 1.00 89.94 192 SER A N 1
ATOM 1546 C CA . SER A 1 192 ? 1.198 10.773 -3.040 1.00 89.94 192 SER A CA 1
ATOM 1547 C C . SER A 1 192 ? 0.222 11.941 -2.883 1.00 89.94 192 SER A C 1
ATOM 1549 O O . SER A 1 192 ? 0.635 13.098 -2.818 1.00 89.94 192 SER A O 1
ATOM 1551 N N . ARG A 1 193 ? -1.079 11.652 -2.777 1.00 89.00 193 ARG A N 1
ATOM 1552 C CA . ARG A 1 193 ? -2.110 12.679 -2.612 1.00 89.00 193 ARG A CA 1
ATOM 1553 C C . ARG A 1 193 ? -2.062 13.299 -1.221 1.00 89.00 193 ARG A C 1
ATOM 1555 O O . ARG A 1 193 ? -2.259 14.501 -1.101 1.00 89.00 193 ARG A O 1
ATOM 1562 N N . PHE A 1 194 ? -1.789 12.501 -0.191 1.00 92.38 194 PHE A N 1
ATOM 1563 C CA . PHE A 1 194 ? -1.599 13.001 1.166 1.00 92.38 194 PHE A CA 1
ATOM 1564 C C . PHE A 1 194 ? -0.415 13.974 1.240 1.00 92.38 194 PHE A C 1
ATOM 1566 O O . PHE A 1 194 ? -0.586 15.088 1.725 1.00 92.38 194 PHE A O 1
ATOM 1573 N N . LEU A 1 195 ? 0.742 13.595 0.681 1.00 91.94 195 LEU A N 1
ATOM 1574 C CA . LEU A 1 195 ? 1.938 14.442 0.633 1.00 91.94 195 LEU A CA 1
ATOM 1575 C C . LEU A 1 195 ? 1.686 15.767 -0.091 1.00 91.94 195 LEU A C 1
ATOM 1577 O O . LEU A 1 195 ? 2.054 16.815 0.427 1.00 91.94 195 LEU A O 1
ATOM 1581 N N . ALA A 1 196 ? 0.977 15.747 -1.222 1.00 90.38 196 ALA A N 1
ATOM 1582 C CA . ALA A 1 196 ? 0.623 16.974 -1.935 1.00 90.38 196 ALA A CA 1
ATOM 1583 C C . ALA A 1 196 ? -0.166 17.976 -1.065 1.00 90.38 196 ALA A C 1
ATOM 1585 O O . ALA A 1 196 ? 0.027 19.181 -1.197 1.00 90.38 196 ALA A O 1
ATOM 1586 N N . PHE A 1 197 ? -1.020 17.494 -0.154 1.00 87.19 197 PHE A N 1
ATOM 1587 C CA . PHE A 1 197 ? -1.770 18.359 0.761 1.00 87.19 197 PHE A CA 1
ATOM 1588 C C . PHE A 1 197 ? -0.948 18.885 1.940 1.00 87.19 197 PHE A C 1
ATOM 1590 O O . PHE A 1 197 ? -1.256 19.967 2.425 1.00 87.19 197 PHE A O 1
ATOM 1597 N N . VAL A 1 198 ? 0.050 18.138 2.423 1.00 87.69 198 VAL A N 1
ATOM 1598 C CA . VAL A 1 198 ? 0.840 18.530 3.610 1.00 87.69 198 VAL A CA 1
ATOM 1599 C C . VAL A 1 198 ? 2.139 19.261 3.274 1.00 87.69 198 VAL A C 1
ATOM 1601 O O . VAL A 1 198 ? 2.728 19.882 4.151 1.00 87.69 198 VAL A O 1
ATOM 1604 N N . SER A 1 199 ? 2.607 19.174 2.027 1.00 78.75 199 SER A N 1
ATOM 1605 C CA . SER A 1 199 ? 3.775 19.912 1.527 1.00 78.75 199 SER A CA 1
ATOM 1606 C C . SER A 1 199 ? 3.432 21.301 0.969 1.00 78.75 199 SER A C 1
ATOM 1608 O O . SER A 1 199 ? 4.327 21.970 0.456 1.00 78.75 199 SER A O 1
ATOM 1610 N N . SER A 1 200 ? 2.159 21.704 1.043 1.00 52.84 200 SER A N 1
ATOM 1611 C CA . SER A 1 200 ? 1.649 23.029 0.654 1.00 52.84 200 SER A CA 1
ATOM 1612 C C . SER A 1 200 ? 1.506 23.927 1.878 1.00 52.84 200 SER A C 1
ATOM 1614 O O . SER A 1 200 ? 1.856 25.121 1.767 1.00 52.84 200 SER A O 1
#